Protein AF-A0A3D2RWD5-F1 (afdb_monomer)

pLDDT: mean 91.82, std 13.51, range [33.56, 98.69]

Sequence (309 aa):
MKDIPAAAPSADNLDALPLVDIDKFNTEVIGAYNAGLDDDLEADLDTARSIIPAGTGAYRDFSYIAPEIPFYDPANCVGCMECVIECPDTAILGKVVEKDTLEQELDSISDPIEKATFESRFAETQKYTSTYESKGEEGGLFGIFIDPTKCKGCAECVEACGDHQALSMIPKTETSLNQFHRTWNFYNQLPDSPKRFINERLLTDMMLEPKSLLYVGGAGSCMGCGEATALRMMVAATGFFHGAENMGMIASTGCNTVYTSTYPYNPYVIPWANSLFENGPTFAMGVRSRWNQKGWQDKKLWVVGGDGA

Foldseek 3Di:
DPDDDPDDPDCPCVVPDDQADQVCCLCPVLVCVVVVNNVVDDDDPRVVNLDAAFASLLSAFPLPQAFKDKDFQQVLDALQLQLCLQALFSQKAKAWAFPVLLVVLLVVDPDPVLSVLLVRQWHAHVQFCVVQVVVVHGGIIMGMAGRSRQDNPLCSSVVSCPPSNRIDMDGDDPVVNVSSVSNVVSVVVRDQHPCVSADLVDLSSLRSGVQLQFFNGSFPADRSDPVSSVVSSVSSNLSSVQNQAQEEEEEADARCCRRQSPPNHHGGNHHYDYDYNPCQPVVQVVVQVVCVVVVSNRRYYYGHHHPVD

Secondary structure (DSSP, 8-state):
-----SSPPPGGGGGGS-S--HHHIIIIIHHHHHHT-GGG----TTGGGT---TTGGGG---TTS-SEEEEE-GGG-----HHHHH-TTS-EEEEEEEHHHHHHHHHT---HHHHHHHHTTEE--IIIIIHHHTTTSPPEEEEEEE-TTT-----HHHHHHGGG--EEEEE--HHHHHHHHHHHHHHHHSPPPPGGG--TT-HHHHTTSGGG--B-S---PPTT-HHHHHHHHHHHHHHHHH-GGGEEEEE-SSHHHHHH-STT---BSS-EEE--STTHHHHHHHHHHHHHHTT-TTSEEEEE--TT-

Radius of gyration: 21.86 Å; Cα contacts (8 Å, |Δi|>4): 534; chains: 1; bounding box: 59×40×70 Å

Mean predicted aligned error: 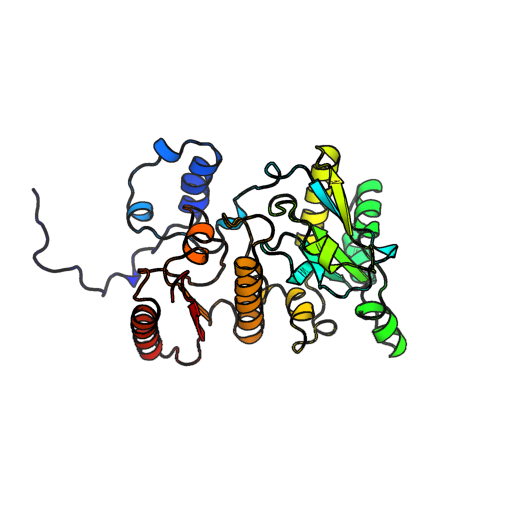5.57 Å

Solvent-accessible surface area (backbone atoms only — not comparable to full-atom values): 16871 Å² total; per-residue (Å²): 137,83,81,81,72,98,60,82,81,69,76,88,56,59,88,75,50,79,86,60,61,62,67,55,43,58,56,51,53,45,42,22,54,76,68,75,43,52,89,74,59,76,95,44,78,48,68,73,65,76,69,66,62,64,29,39,4,59,79,41,77,32,54,84,78,30,68,35,41,76,43,79,41,36,91,44,40,60,79,72,41,50,31,36,58,55,34,45,28,60,20,36,46,55,47,43,41,44,62,70,56,50,51,56,61,43,68,73,45,85,50,68,69,58,31,52,54,59,58,60,37,46,20,75,20,62,71,49,16,54,56,28,45,77,71,78,39,86,36,26,34,37,32,71,39,42,37,45,40,36,34,52,47,54,52,49,33,35,61,58,35,48,95,46,61,20,38,43,81,39,73,66,41,76,71,51,47,56,49,30,50,52,49,31,52,49,58,73,67,50,78,79,36,57,68,89,78,42,48,88,88,39,74,50,33,41,61,45,38,74,62,16,65,40,41,52,9,42,45,70,57,63,70,66,32,62,67,43,18,52,54,44,51,52,46,15,58,48,14,61,78,54,34,47,90,32,40,34,39,27,32,8,42,32,69,69,46,56,19,40,55,46,81,77,26,19,16,38,55,38,57,69,49,71,85,42,58,90,40,26,69,62,52,42,51,52,54,50,52,53,37,44,77,71,70,42,72,86,44,47,74,48,73,41,72,23,86,87,103

Structure (mmCIF, N/CA/C/O backbone):
data_AF-A0A3D2RWD5-F1
#
_entry.id   AF-A0A3D2RWD5-F1
#
loop_
_atom_site.group_PDB
_atom_site.id
_atom_site.type_symbol
_atom_site.label_atom_id
_atom_site.label_alt_id
_atom_site.label_comp_id
_atom_site.label_asym_id
_atom_site.label_entity_id
_atom_site.label_seq_id
_atom_site.pdbx_PDB_ins_code
_atom_site.Cartn_x
_atom_site.Cartn_y
_atom_site.Cartn_z
_atom_site.occupancy
_atom_site.B_iso_or_equiv
_atom_site.auth_seq_id
_atom_site.auth_comp_id
_atom_site.auth_asym_id
_atom_site.auth_atom_id
_atom_site.pdbx_PDB_model_num
ATOM 1 N N . MET A 1 1 ? 32.077 -15.923 -36.140 1.00 39.59 1 MET A N 1
ATOM 2 C CA . MET A 1 1 ? 30.648 -15.565 -36.223 1.00 39.59 1 MET A CA 1
ATOM 3 C C . MET A 1 1 ? 29.899 -16.798 -36.683 1.00 39.59 1 MET A C 1
ATOM 5 O O . MET A 1 1 ? 29.960 -17.114 -37.861 1.00 39.59 1 MET A O 1
ATOM 9 N N . LYS A 1 2 ? 29.335 -17.564 -35.747 1.00 33.94 2 LYS A N 1
ATOM 10 C CA . LYS A 1 2 ? 28.466 -18.697 -36.074 1.00 33.94 2 LYS A CA 1
ATOM 11 C C . LYS A 1 2 ? 27.046 -18.154 -36.244 1.00 33.94 2 LYS A C 1
ATOM 13 O O . LYS A 1 2 ? 26.562 -17.484 -35.341 1.00 33.94 2 LYS A O 1
ATOM 18 N N . ASP A 1 3 ? 26.500 -18.385 -37.433 1.00 42.78 3 ASP A N 1
ATOM 19 C CA . ASP A 1 3 ? 25.090 -18.420 -37.833 1.00 42.78 3 ASP A CA 1
ATOM 20 C C . ASP A 1 3 ? 24.129 -17.464 -37.113 1.00 42.78 3 ASP A C 1
ATOM 22 O O . ASP A 1 3 ? 23.471 -17.820 -36.139 1.00 42.78 3 ASP A O 1
ATOM 26 N N . ILE A 1 4 ? 23.991 -16.253 -37.663 1.00 38.09 4 ILE A N 1
ATOM 27 C CA . ILE A 1 4 ? 22.828 -15.401 -37.395 1.00 38.09 4 ILE A CA 1
ATOM 28 C C . ILE A 1 4 ? 21.644 -16.012 -38.167 1.00 38.09 4 ILE A C 1
ATOM 30 O O . ILE A 1 4 ? 21.735 -16.127 -39.393 1.00 38.09 4 ILE A O 1
ATOM 34 N N . PRO A 1 5 ? 20.549 -16.422 -37.502 1.00 37.66 5 PRO A N 1
ATOM 35 C CA . PRO A 1 5 ? 19.396 -17.008 -38.177 1.00 37.66 5 PRO A CA 1
ATOM 36 C C . PRO A 1 5 ? 18.792 -16.043 -39.204 1.00 37.66 5 PRO A C 1
ATOM 38 O O . PRO A 1 5 ? 18.590 -14.864 -38.922 1.00 37.66 5 PRO A O 1
ATOM 41 N N . ALA A 1 6 ? 18.468 -16.556 -40.393 1.00 38.84 6 ALA A N 1
ATOM 42 C CA . ALA A 1 6 ? 17.914 -15.778 -41.507 1.00 38.84 6 ALA A CA 1
ATOM 43 C C . ALA A 1 6 ? 16.450 -15.323 -41.301 1.00 38.84 6 ALA A C 1
ATOM 45 O O . ALA A 1 6 ? 15.895 -14.631 -42.153 1.00 38.84 6 ALA A O 1
ATOM 46 N N . ALA A 1 7 ? 15.818 -15.710 -40.191 1.00 39.00 7 ALA A N 1
ATOM 47 C CA . ALA A 1 7 ? 14.473 -15.304 -39.804 1.00 39.00 7 ALA A CA 1
ATOM 48 C C . ALA A 1 7 ? 14.388 -15.157 -38.278 1.00 39.00 7 ALA A C 1
ATOM 50 O O . ALA A 1 7 ? 15.078 -15.870 -37.545 1.00 39.00 7 ALA A O 1
ATOM 51 N N . ALA A 1 8 ? 13.530 -14.247 -37.806 1.00 33.56 8 ALA A N 1
ATOM 52 C CA . ALA A 1 8 ? 13.193 -14.157 -36.388 1.00 33.56 8 ALA A CA 1
ATOM 53 C C . ALA A 1 8 ? 12.633 -15.513 -35.899 1.00 33.56 8 ALA A C 1
ATOM 55 O O . ALA A 1 8 ? 11.900 -16.157 -36.659 1.00 33.56 8 ALA A O 1
ATOM 56 N N . PRO A 1 9 ? 12.954 -15.961 -34.668 1.00 40.16 9 PRO A N 1
ATOM 57 C CA . PRO A 1 9 ? 12.360 -17.165 -34.087 1.00 40.16 9 PRO A CA 1
ATOM 58 C C . PRO A 1 9 ? 10.833 -17.095 -34.184 1.00 40.16 9 PRO A C 1
ATOM 60 O O . PRO A 1 9 ? 10.249 -16.044 -33.909 1.00 40.16 9 PRO A O 1
ATOM 63 N N . SER A 1 10 ? 10.179 -18.186 -34.596 1.00 42.56 10 SER A N 1
ATOM 64 C CA . SER A 1 10 ? 8.718 -18.208 -34.618 1.00 42.56 10 SER A CA 1
ATOM 65 C C . SER A 1 10 ? 8.188 -18.107 -33.184 1.00 42.56 10 SER A C 1
ATOM 67 O O . SER A 1 10 ? 8.775 -18.646 -32.242 1.00 42.56 10 SER A O 1
ATOM 69 N N . ALA A 1 11 ? 7.076 -17.389 -33.011 1.00 45.41 11 ALA A N 1
ATOM 70 C CA . ALA A 1 11 ? 6.446 -17.158 -31.710 1.00 45.41 11 ALA A CA 1
ATOM 71 C C . ALA A 1 11 ? 5.901 -18.443 -31.052 1.00 45.41 11 ALA A C 1
ATOM 73 O O . ALA A 1 11 ? 5.453 -18.396 -29.909 1.00 45.41 11 ALA A O 1
ATOM 74 N N . ASP A 1 12 ? 5.968 -19.583 -31.745 1.00 43.69 12 ASP A N 1
ATOM 75 C CA . ASP A 1 12 ? 5.394 -20.866 -31.329 1.00 43.69 12 ASP A CA 1
ATOM 76 C C . ASP A 1 12 ? 6.106 -21.484 -30.109 1.00 43.69 12 ASP A C 1
ATOM 78 O O . ASP A 1 12 ? 5.563 -22.383 -29.478 1.00 43.69 12 ASP A O 1
ATOM 82 N N . ASN A 1 13 ? 7.295 -20.979 -29.748 1.00 38.81 13 ASN A N 1
ATOM 83 C CA . ASN A 1 13 ? 8.077 -21.406 -28.578 1.00 38.81 13 ASN A CA 1
ATOM 84 C C . ASN A 1 13 ? 8.209 -20.331 -27.480 1.00 38.81 13 ASN A C 1
ATOM 86 O O . ASN A 1 13 ? 8.938 -20.545 -26.511 1.00 38.81 13 ASN A O 1
ATOM 90 N N . LEU A 1 14 ? 7.528 -19.182 -27.590 1.00 44.19 14 LEU A N 1
ATOM 91 C CA . LEU A 1 14 ? 7.549 -18.166 -26.522 1.00 44.19 14 LEU A CA 1
ATOM 92 C C . LEU A 1 14 ? 6.828 -18.637 -25.251 1.00 44.19 14 LEU A C 1
ATOM 94 O O . LEU A 1 14 ? 7.190 -18.205 -24.164 1.00 44.19 14 LEU A O 1
ATOM 98 N N . ASP A 1 15 ? 5.876 -19.564 -25.377 1.00 45.78 15 ASP A N 1
ATOM 99 C CA . ASP A 1 15 ? 5.164 -20.158 -24.237 1.00 45.78 15 ASP A CA 1
ATOM 100 C C . ASP A 1 15 ? 6.038 -21.151 -23.431 1.00 45.78 15 ASP A C 1
ATOM 102 O O . ASP A 1 15 ? 5.634 -21.588 -22.356 1.00 45.78 15 ASP A O 1
ATOM 106 N N . ALA A 1 16 ? 7.229 -21.518 -23.931 1.00 48.38 16 ALA A N 1
ATOM 107 C CA . ALA A 1 16 ? 8.106 -22.531 -23.330 1.00 48.38 16 ALA A CA 1
ATOM 108 C C . ALA A 1 16 ? 9.308 -21.959 -22.555 1.00 48.38 16 ALA A C 1
ATOM 110 O O . ALA A 1 16 ? 9.997 -22.709 -21.863 1.00 48.38 16 ALA A O 1
ATOM 111 N N . LEU A 1 17 ? 9.584 -20.656 -22.664 1.00 50.75 17 LEU A N 1
ATOM 112 C CA . LEU A 1 17 ? 10.625 -20.005 -21.871 1.00 50.75 17 LEU A CA 1
ATOM 113 C C . LEU A 1 17 ? 9.964 -19.298 -20.684 1.00 50.75 17 LEU A C 1
ATOM 115 O O . LEU A 1 17 ? 9.084 -18.467 -20.920 1.00 50.75 17 LEU A O 1
ATOM 119 N N . PRO A 1 18 ? 10.379 -19.557 -19.428 1.00 63.38 18 PRO A N 1
ATOM 120 C CA . PRO A 1 18 ? 9.982 -18.681 -18.335 1.00 63.38 18 PRO A CA 1
ATOM 121 C C . PRO A 1 18 ? 10.377 -17.244 -18.713 1.00 63.38 18 PRO A C 1
ATOM 123 O O . PRO A 1 18 ? 11.491 -16.993 -19.184 1.00 63.38 18 PRO A O 1
ATOM 126 N N . LEU A 1 19 ? 9.416 -16.317 -18.627 1.00 74.75 19 LEU A N 1
ATOM 127 C CA . LEU A 1 19 ? 9.615 -14.910 -19.001 1.00 74.75 19 LEU A CA 1
ATOM 128 C C . LEU A 1 19 ? 10.695 -14.265 -18.122 1.00 74.75 19 LEU A C 1
ATOM 130 O O . LEU A 1 19 ? 11.544 -13.549 -18.652 1.00 74.75 19 LEU A O 1
ATOM 134 N N . VAL A 1 20 ? 10.665 -14.584 -16.825 1.00 82.50 20 VAL A N 1
ATOM 135 C CA . VAL A 1 20 ? 11.642 -14.235 -15.788 1.00 82.50 20 VAL A CA 1
ATOM 136 C C . VAL A 1 20 ? 11.606 -15.319 -14.700 1.00 82.50 20 VAL A C 1
ATOM 138 O O . VAL A 1 20 ? 10.522 -15.806 -14.365 1.00 82.50 20 VAL A O 1
ATOM 141 N N . ASP A 1 21 ? 12.760 -15.706 -14.158 1.00 86.31 21 ASP A N 1
ATOM 142 C CA . ASP A 1 21 ? 12.847 -16.504 -12.928 1.00 86.31 21 ASP A CA 1
ATOM 143 C C . ASP A 1 21 ? 12.709 -15.571 -11.712 1.00 86.31 21 ASP A C 1
ATOM 145 O O . ASP A 1 21 ? 13.614 -14.798 -11.398 1.00 86.31 21 ASP A O 1
ATOM 149 N N . ILE A 1 22 ? 11.537 -15.588 -11.066 1.00 86.75 22 ILE A N 1
ATOM 150 C CA . ILE A 1 22 ? 11.198 -14.659 -9.974 1.00 86.75 22 ILE A CA 1
ATOM 151 C C . ILE A 1 22 ? 12.063 -14.916 -8.734 1.00 86.75 22 ILE A C 1
ATOM 153 O O . ILE A 1 22 ? 12.507 -13.961 -8.096 1.00 86.75 22 ILE A O 1
ATOM 157 N N . ASP A 1 23 ? 12.322 -16.180 -8.399 1.00 87.88 23 ASP A N 1
ATOM 158 C CA . ASP A 1 23 ? 13.085 -16.537 -7.200 1.00 87.88 23 ASP A CA 1
ATOM 159 C C . ASP A 1 23 ? 14.547 -16.131 -7.364 1.00 87.88 23 ASP A C 1
ATOM 161 O O . ASP A 1 23 ? 15.133 -15.513 -6.469 1.00 87.88 23 ASP A O 1
ATOM 165 N N . LYS A 1 24 ? 15.118 -16.392 -8.542 1.00 88.56 24 LYS A N 1
ATOM 166 C CA . LYS A 1 24 ? 16.457 -15.923 -8.889 1.00 88.56 24 LYS A CA 1
ATOM 167 C C . LYS A 1 24 ? 16.532 -14.395 -8.909 1.00 88.56 24 LYS A C 1
ATOM 169 O O . LYS A 1 24 ? 17.440 -13.826 -8.313 1.00 88.56 24 LYS A O 1
ATOM 174 N N . PHE A 1 25 ? 15.564 -13.709 -9.523 1.00 90.00 25 PHE A N 1
ATOM 175 C CA . PHE A 1 25 ? 15.540 -12.241 -9.549 1.00 90.00 25 PHE A CA 1
ATOM 176 C C . PHE A 1 25 ? 15.509 -11.653 -8.130 1.00 90.00 25 PHE A C 1
ATOM 178 O O . PHE A 1 25 ? 16.264 -10.736 -7.809 1.00 90.00 25 PHE A O 1
ATOM 185 N N . ASN A 1 26 ? 14.670 -12.201 -7.251 1.00 90.50 26 ASN A N 1
ATOM 186 C CA . ASN A 1 26 ? 14.533 -11.702 -5.886 1.00 90.50 26 ASN A CA 1
ATOM 187 C C . ASN A 1 26 ? 15.749 -12.021 -5.005 1.00 90.50 26 ASN A C 1
ATOM 189 O O . ASN A 1 26 ? 16.087 -11.229 -4.128 1.00 90.50 26 ASN A O 1
ATOM 193 N N . THR A 1 27 ? 16.406 -13.165 -5.204 1.00 90.69 27 THR A N 1
ATOM 194 C CA . THR A 1 27 ? 17.549 -13.567 -4.368 1.00 90.69 27 THR A CA 1
ATOM 195 C C . THR A 1 27 ? 18.875 -13.001 -4.870 1.00 90.69 27 THR A C 1
ATOM 197 O O . THR A 1 27 ? 19.650 -12.488 -4.066 1.00 90.69 27 THR A O 1
ATOM 200 N N . GLU A 1 28 ? 19.129 -13.041 -6.178 1.00 91.31 28 GLU A N 1
ATOM 201 C CA . GLU A 1 28 ? 20.404 -12.633 -6.773 1.00 91.31 28 GLU A CA 1
ATOM 202 C C . GLU A 1 28 ? 20.390 -11.155 -7.169 1.00 91.31 28 GLU A C 1
ATOM 204 O O . GLU A 1 28 ? 21.200 -10.383 -6.662 1.00 91.31 28 GLU A O 1
ATOM 209 N N . VAL A 1 29 ? 19.440 -10.726 -8.012 1.00 92.19 29 VAL A N 1
ATOM 210 C CA . VAL A 1 29 ? 19.413 -9.345 -8.530 1.00 92.19 29 VAL A CA 1
ATOM 211 C C . VAL A 1 29 ? 19.075 -8.361 -7.414 1.00 92.19 29 VAL A C 1
ATOM 213 O O . VAL A 1 29 ? 19.871 -7.478 -7.104 1.00 92.19 29 VAL A O 1
ATOM 216 N N . ILE A 1 30 ? 17.919 -8.511 -6.763 1.00 92.94 30 ILE A N 1
ATOM 217 C CA . ILE A 1 30 ? 17.530 -7.614 -5.662 1.00 92.94 30 ILE A CA 1
ATOM 218 C C . ILE A 1 30 ? 18.532 -7.706 -4.506 1.00 92.94 30 ILE A C 1
ATOM 220 O O . ILE A 1 30 ? 18.889 -6.680 -3.926 1.00 92.94 30 ILE A O 1
ATOM 224 N N . GLY A 1 31 ? 19.009 -8.914 -4.187 1.00 93.69 31 GLY A N 1
ATOM 225 C CA . GLY A 1 31 ? 20.021 -9.129 -3.153 1.00 93.69 31 GLY A CA 1
ATOM 226 C C . GLY A 1 31 ? 21.300 -8.333 -3.414 1.00 93.69 31 GLY A C 1
ATOM 227 O O . GLY A 1 31 ? 21.760 -7.618 -2.523 1.00 93.69 31 GLY A O 1
ATOM 228 N N . ALA A 1 32 ? 21.830 -8.387 -4.639 1.00 94.12 32 ALA A N 1
ATOM 229 C CA . ALA A 1 32 ? 23.014 -7.631 -5.038 1.00 94.12 32 ALA A CA 1
ATOM 230 C C . ALA A 1 32 ? 22.787 -6.115 -4.963 1.00 94.12 32 ALA A C 1
ATOM 232 O O . ALA A 1 32 ? 23.596 -5.411 -4.361 1.00 94.12 32 ALA A O 1
ATOM 233 N N . TYR A 1 33 ? 21.656 -5.611 -5.471 1.00 93.75 33 TYR A N 1
ATOM 234 C CA . TYR A 1 33 ? 21.317 -4.183 -5.382 1.00 93.75 33 TYR A CA 1
ATOM 235 C C . TYR A 1 33 ? 21.195 -3.692 -3.935 1.00 93.75 33 TYR A C 1
ATOM 237 O O . TYR A 1 33 ? 21.677 -2.610 -3.604 1.00 93.75 33 TYR A O 1
ATOM 245 N N . ASN A 1 34 ? 20.578 -4.480 -3.053 1.00 92.81 34 ASN A N 1
ATOM 246 C CA . ASN A 1 34 ? 20.477 -4.145 -1.631 1.00 92.81 34 ASN A CA 1
ATOM 247 C C . ASN A 1 34 ? 21.836 -4.205 -0.910 1.00 92.81 34 ASN A C 1
ATOM 249 O O . ASN A 1 34 ? 22.040 -3.483 0.065 1.00 92.81 34 ASN A O 1
ATOM 253 N N . ALA A 1 35 ? 22.766 -5.040 -1.382 1.00 94.75 35 ALA A N 1
ATOM 254 C CA . ALA A 1 35 ? 24.116 -5.166 -0.835 1.00 94.75 35 ALA A CA 1
ATOM 255 C C . ALA A 1 35 ? 25.137 -4.184 -1.446 1.00 94.75 35 ALA A C 1
ATOM 257 O O . ALA A 1 35 ? 26.259 -4.102 -0.945 1.00 94.75 35 ALA A O 1
ATOM 258 N N . GLY A 1 36 ? 24.773 -3.450 -2.506 1.00 94.31 36 GLY A N 1
ATOM 259 C CA . GLY A 1 36 ? 25.701 -2.610 -3.273 1.00 94.31 36 GLY A CA 1
ATOM 260 C C . GLY A 1 36 ? 26.733 -3.418 -4.070 1.00 94.31 36 GLY A C 1
ATOM 261 O O . GLY A 1 36 ? 27.881 -2.995 -4.186 1.00 94.31 36 GLY A O 1
ATOM 262 N N . LEU A 1 37 ? 26.337 -4.603 -4.543 1.00 94.81 37 LEU A N 1
ATOM 263 C CA . LEU A 1 37 ? 27.143 -5.550 -5.324 1.00 94.81 37 LEU A CA 1
ATOM 264 C C . LEU A 1 37 ? 26.573 -5.739 -6.741 1.00 94.81 37 LEU A C 1
ATOM 266 O O . LEU A 1 37 ? 26.787 -6.768 -7.373 1.00 94.81 37 LEU A O 1
ATOM 270 N N . ASP A 1 38 ? 25.787 -4.785 -7.237 1.00 91.06 38 ASP A N 1
ATOM 271 C CA . ASP A 1 38 ? 25.140 -4.868 -8.548 1.00 91.06 38 ASP A CA 1
ATOM 272 C C . ASP A 1 38 ? 26.140 -4.895 -9.716 1.00 91.06 38 ASP A C 1
ATOM 274 O O . ASP A 1 38 ? 25.856 -5.521 -10.736 1.00 91.06 38 ASP A O 1
ATOM 278 N N . ASP A 1 39 ? 27.339 -4.329 -9.537 1.00 92.00 39 ASP A N 1
ATOM 279 C CA . ASP A 1 39 ? 28.453 -4.432 -10.494 1.00 92.00 39 ASP A CA 1
ATOM 280 C C . ASP A 1 39 ? 28.960 -5.879 -10.692 1.00 92.00 39 ASP A C 1
ATOM 282 O O . ASP A 1 39 ? 29.574 -6.177 -11.720 1.00 92.00 39 ASP A O 1
ATOM 286 N N . ASP A 1 40 ? 28.697 -6.782 -9.736 1.00 91.31 40 ASP A N 1
ATOM 287 C CA . ASP A 1 40 ? 29.112 -8.192 -9.791 1.00 91.31 40 ASP A CA 1
ATOM 288 C C . ASP A 1 40 ? 28.079 -9.092 -10.499 1.00 91.31 40 ASP A C 1
ATOM 290 O O . ASP A 1 40 ? 28.333 -10.283 -10.705 1.00 91.31 40 ASP A O 1
ATOM 294 N N . LEU A 1 41 ? 26.909 -8.556 -10.873 1.00 89.56 41 LEU A N 1
ATOM 295 C CA . LEU A 1 41 ? 25.865 -9.328 -11.547 1.00 89.56 41 LEU A CA 1
ATOM 296 C C . LEU A 1 41 ? 26.298 -9.734 -12.961 1.00 89.56 41 LEU A C 1
ATOM 298 O O . LEU A 1 41 ? 26.699 -8.911 -13.789 1.00 89.56 41 LEU A O 1
ATOM 302 N N . GLU A 1 42 ? 26.164 -11.024 -13.271 1.00 86.06 42 GLU A N 1
ATOM 303 C CA . GLU A 1 42 ? 26.441 -11.527 -14.611 1.00 86.06 42 GLU A CA 1
ATOM 304 C C . GLU A 1 42 ? 25.375 -11.061 -15.611 1.00 86.06 42 GLU A C 1
ATOM 306 O O . GLU A 1 42 ? 24.175 -11.038 -15.336 1.00 86.06 42 GLU A O 1
ATOM 311 N N . ALA A 1 43 ? 25.813 -10.746 -16.830 1.00 84.12 43 ALA A N 1
ATOM 312 C CA . ALA A 1 43 ? 24.894 -10.526 -17.935 1.00 84.12 43 ALA A CA 1
ATOM 313 C C . ALA A 1 43 ? 24.241 -11.859 -18.336 1.00 84.12 43 ALA A C 1
ATOM 315 O O . ALA A 1 43 ? 24.853 -12.681 -19.022 1.00 84.12 43 ALA A O 1
ATOM 316 N N . ASP A 1 44 ? 22.987 -12.056 -17.936 1.00 79.94 44 ASP A N 1
ATOM 317 C CA . ASP A 1 44 ? 22.206 -13.252 -18.239 1.00 79.94 44 ASP A CA 1
ATOM 318 C C . ASP A 1 44 ? 20.960 -12.960 -19.096 1.00 79.94 44 ASP A C 1
ATOM 320 O O . ASP A 1 44 ? 20.654 -11.821 -19.457 1.00 79.94 44 ASP A O 1
ATOM 324 N N . LEU A 1 45 ? 20.252 -14.025 -19.484 1.00 76.19 45 LEU A N 1
ATOM 325 C CA . LEU A 1 45 ? 19.064 -13.922 -20.336 1.00 76.19 45 LEU A CA 1
ATOM 326 C C . LEU A 1 45 ? 17.869 -13.264 -19.639 1.00 76.19 45 LEU A C 1
ATOM 328 O O . LEU A 1 45 ? 17.020 -12.703 -20.333 1.00 76.19 45 LEU A O 1
ATOM 332 N N . ASP A 1 46 ? 17.788 -13.343 -18.313 1.00 74.31 46 ASP A N 1
ATOM 333 C CA . ASP A 1 46 ? 16.676 -12.790 -17.540 1.00 74.31 46 ASP A CA 1
ATOM 334 C C . ASP A 1 46 ? 16.827 -11.265 -17.441 1.00 74.31 46 ASP A C 1
ATOM 336 O O . ASP A 1 46 ? 15.930 -10.509 -17.824 1.00 74.31 46 ASP A O 1
ATOM 340 N N . THR A 1 47 ? 18.023 -10.811 -17.067 1.00 73.44 47 THR A N 1
ATOM 341 C CA . THR A 1 47 ? 18.424 -9.403 -16.981 1.00 73.44 47 THR A CA 1
ATOM 342 C C . THR A 1 47 ? 18.415 -8.736 -18.360 1.00 73.44 47 THR A C 1
ATOM 344 O O . THR A 1 47 ? 17.955 -7.600 -18.504 1.00 73.44 47 THR A O 1
ATOM 347 N N . ALA A 1 48 ? 18.823 -9.453 -19.417 1.00 80.12 48 ALA A N 1
ATOM 348 C CA . ALA A 1 48 ? 18.827 -8.937 -20.791 1.00 80.12 48 ALA A CA 1
ATOM 349 C C . ALA A 1 48 ? 17.430 -8.608 -21.353 1.00 80.12 48 ALA A C 1
ATOM 351 O O . ALA A 1 48 ? 17.330 -7.895 -22.353 1.00 80.12 48 ALA A O 1
ATOM 352 N N . ARG A 1 49 ? 16.348 -9.118 -20.750 1.00 80.69 49 ARG A N 1
ATOM 353 C CA . ARG A 1 49 ? 14.967 -8.842 -21.187 1.00 80.69 49 ARG A CA 1
ATOM 354 C C . ARG A 1 49 ? 14.369 -7.581 -20.568 1.00 80.69 49 ARG A C 1
ATOM 356 O O . ARG A 1 49 ? 13.295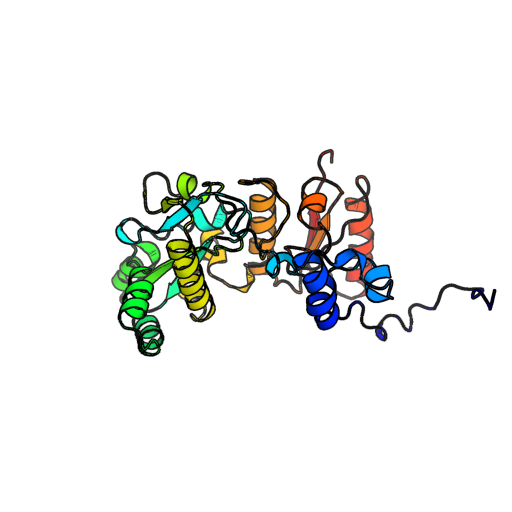 -7.171 -21.001 1.00 80.69 49 ARG A O 1
ATOM 363 N N . SER A 1 50 ? 15.034 -6.982 -19.576 1.00 81.31 50 SER A N 1
ATOM 364 C CA . SER A 1 50 ? 14.542 -5.803 -18.846 1.00 81.31 50 SER A CA 1
ATOM 365 C C . SER A 1 50 ? 13.137 -5.998 -18.249 1.00 81.31 50 SER A C 1
ATOM 367 O O . SER A 1 50 ? 12.330 -5.070 -18.214 1.00 81.31 50 SER A O 1
ATOM 369 N N . ILE A 1 51 ? 12.832 -7.216 -17.789 1.00 89.00 51 ILE A N 1
ATOM 370 C CA . ILE A 1 51 ? 11.577 -7.546 -17.105 1.00 89.00 51 ILE A CA 1
ATOM 371 C C . ILE A 1 51 ? 11.827 -7.487 -15.599 1.00 89.00 51 ILE A C 1
ATOM 373 O O . ILE A 1 51 ? 12.720 -8.156 -15.092 1.00 89.00 51 ILE A O 1
ATOM 377 N N . ILE A 1 52 ? 11.009 -6.713 -14.889 1.00 91.19 52 ILE A N 1
ATOM 378 C CA . ILE A 1 52 ? 10.994 -6.670 -13.426 1.00 91.19 52 ILE A CA 1
ATOM 379 C C . ILE A 1 52 ? 9.753 -7.445 -12.956 1.00 91.19 52 ILE A C 1
ATOM 381 O O . ILE A 1 52 ? 8.654 -7.140 -13.433 1.00 91.19 52 ILE A O 1
ATOM 385 N N . PRO A 1 53 ? 9.881 -8.441 -12.059 1.00 91.44 53 PRO A N 1
ATOM 386 C CA . PRO A 1 53 ? 8.731 -9.077 -11.429 1.00 91.44 53 PRO A CA 1
ATOM 387 C C . PRO A 1 53 ? 7.815 -8.058 -10.735 1.00 91.44 53 PRO A C 1
ATOM 389 O O . PRO A 1 53 ? 8.243 -6.998 -10.280 1.00 91.44 53 PRO A O 1
ATOM 392 N N . ALA A 1 54 ? 6.526 -8.372 -10.652 1.00 91.56 54 ALA A N 1
ATOM 393 C CA . ALA A 1 54 ? 5.563 -7.483 -10.015 1.00 91.56 54 ALA A CA 1
ATOM 394 C C . ALA A 1 54 ? 5.826 -7.395 -8.497 1.00 91.56 54 ALA A C 1
ATOM 396 O O . ALA A 1 54 ? 6.163 -8.394 -7.863 1.00 91.56 54 ALA A O 1
ATOM 397 N N . GLY A 1 55 ? 5.654 -6.212 -7.909 1.00 93.75 55 GLY A N 1
ATOM 398 C CA . GLY A 1 55 ? 5.736 -6.010 -6.460 1.00 93.75 55 GLY A CA 1
ATOM 399 C C . GLY A 1 55 ? 7.138 -6.114 -5.851 1.00 93.75 55 GLY A C 1
ATOM 400 O O . GLY A 1 55 ? 7.257 -6.216 -4.631 1.00 93.75 55 GLY A O 1
ATOM 401 N N . THR A 1 56 ? 8.216 -6.050 -6.639 1.00 95.69 56 THR A N 1
ATOM 402 C CA . THR A 1 56 ? 9.588 -6.095 -6.096 1.00 95.69 56 THR A CA 1
ATOM 403 C C . THR A 1 56 ? 9.928 -4.908 -5.191 1.00 95.69 56 THR A C 1
ATOM 405 O O . THR A 1 56 ? 10.857 -4.990 -4.390 1.00 95.69 56 THR A O 1
ATOM 408 N N . GLY A 1 57 ? 9.143 -3.826 -5.228 1.00 95.00 57 GLY A N 1
ATOM 409 C CA . GLY A 1 57 ? 9.223 -2.723 -4.265 1.00 95.00 57 GLY A CA 1
ATOM 410 C C . GLY A 1 57 ? 9.069 -3.168 -2.803 1.00 95.00 57 GLY A C 1
ATOM 411 O O . GLY A 1 57 ? 9.593 -2.506 -1.908 1.00 95.00 57 GLY A O 1
ATOM 412 N N . ALA A 1 58 ? 8.446 -4.323 -2.543 1.00 94.81 58 ALA A N 1
ATOM 413 C CA . ALA A 1 58 ? 8.348 -4.904 -1.204 1.00 94.81 58 ALA A CA 1
ATOM 414 C C . ALA A 1 58 ? 9.727 -5.154 -0.561 1.00 94.81 58 ALA A C 1
ATOM 416 O O . ALA A 1 58 ? 9.871 -4.985 0.650 1.00 94.81 58 ALA A O 1
ATOM 417 N N . TYR A 1 59 ? 10.750 -5.464 -1.367 1.00 94.69 59 TYR A N 1
ATOM 418 C CA . TYR A 1 59 ? 12.118 -5.744 -0.911 1.00 94.69 59 TYR A CA 1
ATOM 419 C C . TYR A 1 59 ? 12.976 -4.499 -0.677 1.00 94.69 59 TYR A C 1
ATOM 421 O O . TYR A 1 59 ? 14.131 -4.617 -0.267 1.00 94.69 59 TYR A O 1
ATOM 429 N N . ARG A 1 60 ? 12.443 -3.308 -0.959 1.00 93.88 60 ARG A N 1
ATOM 430 C CA . ARG A 1 60 ? 13.164 -2.055 -0.753 1.00 93.88 60 ARG A CA 1
ATOM 431 C C . ARG A 1 60 ? 12.869 -1.501 0.632 1.00 93.88 60 ARG A C 1
ATOM 433 O O . ARG A 1 60 ? 11.701 -1.328 0.987 1.00 93.88 60 ARG A O 1
ATOM 440 N N . ASP A 1 61 ? 13.920 -1.207 1.390 1.00 94.44 61 ASP A N 1
ATOM 441 C CA . ASP A 1 61 ? 13.810 -0.592 2.711 1.00 94.44 61 ASP A CA 1
ATOM 442 C C . ASP A 1 61 ? 14.058 0.922 2.640 1.00 94.44 61 ASP A C 1
ATOM 444 O O . ASP A 1 61 ? 15.040 1.385 2.065 1.00 94.44 61 ASP A O 1
ATOM 448 N N . PHE A 1 62 ? 13.150 1.697 3.225 1.00 95.31 62 PHE A N 1
ATOM 449 C CA . PHE A 1 62 ? 13.226 3.145 3.399 1.00 95.31 62 PHE A CA 1
ATOM 450 C C . PHE A 1 62 ? 13.186 3.566 4.873 1.00 95.31 62 PHE A C 1
ATOM 452 O O . PHE A 1 62 ? 13.046 4.751 5.184 1.00 95.31 62 PHE A O 1
ATOM 459 N N . SER A 1 63 ? 13.345 2.632 5.808 1.00 94.69 63 SER A N 1
ATOM 460 C CA . SER A 1 63 ? 13.348 2.909 7.246 1.00 94.69 63 SER A CA 1
ATOM 461 C C . SER A 1 63 ? 14.339 4.014 7.634 1.00 94.69 63 SER A C 1
ATOM 463 O O . SER A 1 63 ? 14.024 4.838 8.496 1.00 94.69 63 SER A O 1
ATOM 465 N N . TYR A 1 64 ? 15.461 4.117 6.919 1.00 93.12 64 TYR A N 1
ATOM 466 C CA . TYR A 1 64 ? 16.572 5.030 7.184 1.00 93.12 64 TYR A CA 1
ATOM 467 C C . TYR A 1 64 ? 16.484 6.415 6.515 1.00 93.12 64 TYR A C 1
ATOM 469 O O . TYR A 1 64 ? 17.311 7.273 6.819 1.00 93.12 64 TYR A O 1
ATOM 477 N N . ILE A 1 65 ? 15.540 6.667 5.595 1.00 93.31 65 ILE A N 1
ATOM 478 C CA . ILE A 1 65 ? 15.601 7.887 4.756 1.00 93.31 65 ILE A CA 1
ATOM 479 C C . ILE A 1 65 ? 15.005 9.140 5.408 1.00 93.31 65 ILE A C 1
ATOM 481 O O . ILE A 1 65 ? 15.295 10.251 4.974 1.00 93.31 65 ILE A O 1
ATOM 485 N N . ALA A 1 66 ? 14.162 8.972 6.425 1.00 94.00 66 ALA A N 1
ATOM 486 C CA . ALA A 1 66 ? 13.472 10.068 7.102 1.00 94.00 66 ALA A CA 1
ATOM 487 C C . ALA A 1 66 ? 13.693 9.976 8.612 1.00 94.00 66 ALA A C 1
ATOM 489 O O . ALA A 1 66 ? 13.710 8.861 9.126 1.00 94.00 66 ALA A O 1
ATOM 490 N N . PRO A 1 67 ? 13.828 11.100 9.333 1.00 96.31 67 PRO A N 1
ATOM 491 C CA . PRO A 1 67 ? 14.103 11.088 10.768 1.00 96.31 67 PRO A CA 1
ATOM 492 C C . PRO A 1 67 ? 12.872 10.785 11.630 1.00 96.31 67 PRO A C 1
ATOM 494 O O . PRO A 1 67 ? 13.034 10.484 12.808 1.00 96.31 67 PRO A O 1
ATOM 497 N N . GLU A 1 68 ? 11.658 10.866 11.080 1.00 98.12 68 GLU A N 1
ATOM 498 C CA . GLU A 1 68 ? 10.405 10.735 11.829 1.00 98.12 68 GLU A CA 1
ATOM 499 C C . GLU A 1 68 ? 9.435 9.740 11.171 1.00 98.12 68 GLU A C 1
ATOM 501 O O . GLU A 1 68 ? 9.533 9.429 9.980 1.00 98.12 68 GLU A O 1
ATOM 506 N N . ILE A 1 69 ? 8.500 9.217 11.964 1.00 98.38 69 ILE A N 1
ATOM 507 C CA . ILE A 1 69 ? 7.481 8.230 11.580 1.00 98.38 69 ILE A CA 1
ATOM 508 C C . ILE A 1 69 ? 6.165 8.533 12.324 1.00 98.38 69 ILE A C 1
ATOM 510 O O . ILE A 1 69 ? 6.225 8.986 13.470 1.00 98.38 69 ILE A O 1
ATOM 514 N N . PRO A 1 70 ? 4.978 8.324 11.720 1.00 98.25 70 PRO A N 1
ATOM 515 C CA . PRO A 1 70 ? 3.713 8.548 12.408 1.00 98.25 70 PRO A CA 1
ATOM 516 C C . PRO A 1 70 ? 3.500 7.539 13.544 1.00 98.25 70 PRO A C 1
ATOM 518 O O . PRO A 1 70 ? 3.476 6.325 13.341 1.00 98.25 70 PRO A O 1
ATOM 521 N N . PHE A 1 71 ? 3.308 8.062 14.747 1.00 97.88 71 PHE A N 1
ATOM 522 C CA . PHE A 1 71 ? 2.774 7.363 15.903 1.00 97.88 71 PHE A CA 1
ATOM 523 C C . PHE A 1 71 ? 1.248 7.361 15.864 1.00 97.88 71 PHE A C 1
ATOM 525 O O . PHE A 1 71 ? 0.637 8.363 15.505 1.00 97.88 71 PHE A O 1
ATOM 532 N N . TYR A 1 72 ? 0.649 6.246 16.282 1.00 98.44 72 TYR A N 1
ATOM 533 C CA . TYR A 1 72 ? -0.795 6.055 16.351 1.00 98.44 72 TYR A CA 1
ATOM 534 C C . TYR A 1 72 ? -1.302 6.043 17.796 1.00 98.44 72 TYR A C 1
ATOM 536 O O . TYR A 1 72 ? -0.856 5.219 18.603 1.00 98.44 72 TYR A O 1
ATOM 544 N N . ASP A 1 73 ? -2.256 6.929 18.085 1.00 98.00 73 ASP A N 1
ATOM 545 C CA . ASP A 1 73 ? -3.047 6.980 19.313 1.00 98.00 73 ASP A CA 1
ATOM 546 C C . ASP A 1 73 ? -4.486 6.491 19.036 1.00 98.00 73 ASP A C 1
ATOM 548 O O . ASP A 1 73 ? -5.312 7.238 18.494 1.00 98.00 73 ASP A O 1
ATOM 552 N N . PRO A 1 74 ? -4.813 5.235 19.393 1.00 98.00 74 PRO A N 1
ATOM 553 C CA . PRO A 1 74 ? -6.143 4.685 19.168 1.00 98.00 74 PRO A CA 1
ATOM 554 C C . PRO A 1 74 ? -7.251 5.420 19.923 1.00 98.00 74 PRO A C 1
ATOM 556 O O . PRO A 1 74 ? -8.388 5.400 19.455 1.00 98.00 74 PRO A O 1
ATOM 559 N N . ALA A 1 75 ? -6.950 6.102 21.035 1.00 97.06 75 ALA A N 1
ATOM 560 C CA . ALA A 1 75 ? -7.967 6.765 21.852 1.00 97.06 75 ALA A CA 1
ATOM 561 C C . ALA A 1 75 ? -8.719 7.871 21.093 1.00 97.06 75 ALA A C 1
ATOM 563 O O . ALA A 1 75 ? -9.890 8.120 21.375 1.00 97.06 75 ALA A O 1
ATOM 564 N N . ASN A 1 76 ? -8.071 8.495 20.103 1.00 97.62 76 ASN A N 1
ATOM 565 C CA . ASN A 1 76 ? -8.677 9.558 19.301 1.00 97.62 76 ASN A CA 1
ATOM 566 C C . ASN A 1 76 ? -9.128 9.076 17.910 1.00 97.62 76 ASN A C 1
ATOM 568 O O . ASN A 1 76 ? -9.637 9.851 17.097 1.00 97.62 76 ASN A O 1
ATOM 572 N N . CYS A 1 77 ? -8.925 7.796 17.591 1.00 98.12 77 CYS A N 1
ATOM 573 C CA . CYS A 1 77 ? -9.184 7.271 16.261 1.00 98.12 77 CYS A CA 1
ATOM 574 C C . CYS A 1 77 ? -10.675 7.023 16.021 1.00 98.12 77 CYS A C 1
ATOM 576 O O . CYS A 1 77 ? -11.326 6.289 16.757 1.00 98.12 77 CYS A O 1
ATOM 578 N N . VAL A 1 78 ? -11.206 7.556 14.919 1.00 97.44 78 VAL A N 1
ATOM 579 C CA . VAL A 1 78 ? -12.620 7.370 14.541 1.00 97.44 78 VAL A CA 1
ATOM 580 C C . VAL A 1 78 ? -12.846 6.300 13.465 1.00 97.44 78 VAL A C 1
ATOM 582 O O . VAL A 1 78 ? -13.987 6.043 13.083 1.00 97.44 78 VAL A O 1
ATOM 585 N N . GLY A 1 79 ? -11.779 5.682 12.945 1.00 97.31 79 GLY A N 1
ATOM 586 C CA . GLY A 1 79 ? -11.875 4.658 11.897 1.00 97.31 79 GLY A CA 1
ATOM 587 C C . GLY A 1 79 ? -12.215 5.183 10.493 1.00 97.31 79 GLY A C 1
ATOM 588 O O . GLY A 1 79 ? -12.814 4.456 9.697 1.00 97.31 79 GLY A O 1
ATOM 589 N N . CYS A 1 80 ? -11.859 6.435 10.168 1.00 97.25 80 CYS A N 1
ATOM 590 C CA . CYS A 1 80 ? -12.183 7.059 8.874 1.00 97.25 80 CYS A CA 1
ATOM 591 C C . CYS A 1 80 ? -11.376 6.507 7.686 1.00 97.25 80 CYS A C 1
ATOM 593 O O . CYS A 1 80 ? -11.875 6.548 6.564 1.00 97.25 80 CYS A O 1
ATOM 595 N N . MET A 1 81 ? -10.178 5.953 7.934 1.00 97.88 81 MET A N 1
ATOM 596 C CA . MET A 1 81 ? -9.226 5.452 6.922 1.00 97.88 81 MET A CA 1
ATOM 597 C C . MET A 1 81 ? -8.649 6.527 5.976 1.00 97.88 81 MET A C 1
ATOM 599 O O . MET A 1 81 ? -8.008 6.183 4.985 1.00 97.88 81 MET A O 1
ATOM 603 N N . GLU A 1 82 ? -8.807 7.817 6.280 1.00 98.00 82 GLU A N 1
ATOM 604 C CA . GLU A 1 82 ? -8.253 8.910 5.458 1.00 98.00 82 GLU A CA 1
ATOM 605 C C . GLU A 1 82 ? -6.722 8.866 5.415 1.00 98.00 82 GLU A C 1
ATOM 607 O O . GLU A 1 82 ? -6.116 8.870 4.346 1.00 98.00 82 GLU A O 1
ATOM 612 N N . CYS A 1 83 ? -6.094 8.657 6.573 1.00 98.50 83 CYS A N 1
ATOM 613 C CA . CYS A 1 83 ? -4.652 8.450 6.683 1.00 98.50 83 CYS A CA 1
ATOM 614 C C . CYS A 1 83 ? -4.134 7.282 5.825 1.00 98.50 83 CYS A C 1
ATOM 616 O O . CYS A 1 83 ? -3.002 7.330 5.341 1.00 98.50 83 CYS A O 1
ATOM 618 N N . VAL A 1 84 ? -4.963 6.249 5.621 1.00 98.44 84 VAL A N 1
ATOM 619 C CA . VAL A 1 84 ? -4.629 5.105 4.773 1.00 98.44 84 VAL A CA 1
ATOM 620 C C . VAL A 1 84 ? -4.667 5.509 3.315 1.00 98.44 84 VAL A C 1
ATOM 622 O O . VAL A 1 84 ? -3.707 5.193 2.625 1.00 98.44 84 VAL A O 1
ATOM 625 N N . ILE A 1 85 ? -5.719 6.183 2.832 1.00 97.50 85 ILE A N 1
ATOM 626 C CA . ILE A 1 85 ? -5.845 6.521 1.404 1.00 97.50 85 ILE A CA 1
ATOM 627 C C . ILE A 1 85 ? -4.833 7.577 0.956 1.00 97.50 85 ILE A C 1
ATOM 629 O O . ILE A 1 85 ? -4.304 7.431 -0.143 1.00 97.50 85 ILE A O 1
ATOM 633 N N . GLU A 1 86 ? -4.490 8.538 1.819 1.00 98.12 86 GLU A N 1
ATOM 634 C 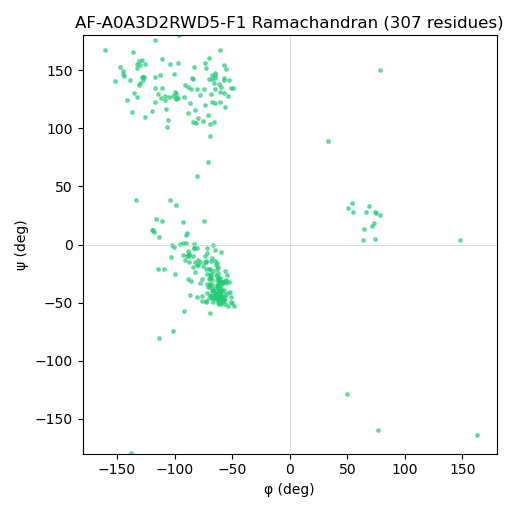CA . GLU A 1 86 ? -3.549 9.623 1.500 1.00 98.12 86 GLU A CA 1
ATOM 635 C C . GLU A 1 86 ? -2.090 9.164 1.431 1.00 98.12 86 GLU A C 1
ATOM 637 O O . GLU A 1 86 ? -1.256 9.800 0.787 1.00 98.12 86 GLU A O 1
ATOM 642 N N . CYS A 1 87 ? -1.754 8.031 2.053 1.00 98.50 87 CYS A N 1
ATOM 643 C CA . CYS A 1 87 ? -0.390 7.525 2.022 1.00 98.50 87 CYS A CA 1
ATOM 644 C C . CYS A 1 87 ? 0.040 7.134 0.593 1.00 98.50 87 CYS A C 1
ATOM 646 O O . CYS A 1 87 ? -0.555 6.222 0.012 1.00 98.50 87 CYS A O 1
ATOM 648 N N . PRO A 1 88 ? 1.123 7.719 0.046 1.00 97.94 88 PRO A N 1
ATOM 649 C CA . PRO A 1 88 ? 1.581 7.418 -1.314 1.00 97.94 88 PRO A CA 1
ATOM 650 C C . PRO A 1 88 ? 2.286 6.059 -1.452 1.00 97.94 88 PRO A C 1
ATOM 652 O O . PRO A 1 88 ? 2.434 5.547 -2.559 1.00 97.94 88 PRO A O 1
ATOM 655 N N . ASP A 1 89 ? 2.743 5.468 -0.344 1.00 97.12 89 ASP A N 1
ATOM 656 C CA . ASP A 1 89 ? 3.664 4.323 -0.340 1.00 97.12 89 ASP A CA 1
ATOM 657 C C . ASP A 1 89 ? 3.078 3.054 0.309 1.00 97.12 89 ASP A C 1
ATOM 659 O O . ASP A 1 89 ? 3.819 2.113 0.568 1.00 97.12 89 ASP A O 1
ATOM 663 N N . THR A 1 90 ? 1.771 3.007 0.603 1.00 97.12 90 THR A N 1
ATOM 664 C CA . THR A 1 90 ? 1.144 1.880 1.346 1.00 97.12 90 THR A CA 1
ATOM 665 C C . THR A 1 90 ? 1.818 1.614 2.702 1.00 97.12 90 THR A C 1
ATOM 667 O O . THR A 1 90 ? 1.798 0.514 3.236 1.00 97.12 90 THR A O 1
ATOM 670 N N . ALA A 1 91 ? 2.409 2.645 3.301 1.00 98.25 91 ALA A N 1
ATOM 671 C CA . ALA A 1 91 ? 3.158 2.522 4.546 1.00 98.25 91 ALA A CA 1
ATOM 672 C C . ALA A 1 91 ? 2.282 2.554 5.806 1.00 98.25 91 ALA A C 1
ATOM 674 O O . ALA A 1 91 ? 2.803 2.457 6.911 1.00 98.25 91 ALA A O 1
ATOM 675 N N . ILE A 1 92 ? 0.974 2.752 5.663 1.00 98.62 92 ILE A N 1
ATOM 676 C CA . ILE A 1 92 ? 0.007 2.797 6.759 1.00 98.62 92 ILE A CA 1
ATOM 677 C C . ILE A 1 92 ? -1.274 2.109 6.299 1.00 98.62 92 ILE A C 1
ATOM 679 O O . ILE A 1 92 ? -1.832 2.460 5.258 1.00 98.62 92 ILE A O 1
ATOM 683 N N . LEU A 1 93 ? -1.714 1.104 7.052 1.00 98.56 93 LEU A N 1
ATOM 684 C CA . LEU A 1 93 ? -2.872 0.273 6.735 1.00 98.56 93 LEU A CA 1
ATOM 685 C C . LEU A 1 93 ? -3.780 0.117 7.951 1.00 98.56 93 LEU A C 1
ATOM 687 O O . LEU A 1 93 ? -3.334 0.172 9.096 1.00 98.56 93 LEU A O 1
ATOM 691 N N . GLY A 1 94 ? -5.067 -0.080 7.677 1.00 98.19 94 GLY A N 1
ATOM 692 C CA . GLY A 1 94 ? -6.072 -0.371 8.690 1.00 98.19 94 GLY A CA 1
ATOM 693 C C . GLY A 1 94 ? -6.478 -1.840 8.690 1.00 98.19 94 GLY A C 1
ATOM 694 O O . GLY A 1 94 ? -6.380 -2.521 7.667 1.00 98.19 94 GLY A O 1
ATOM 695 N N . LYS A 1 95 ? -6.971 -2.317 9.831 1.00 98.12 95 LYS A N 1
ATOM 696 C CA . LYS A 1 95 ? -7.613 -3.630 9.975 1.00 98.12 95 LYS A CA 1
ATOM 697 C C . LYS A 1 95 ? -8.843 -3.494 10.869 1.00 98.12 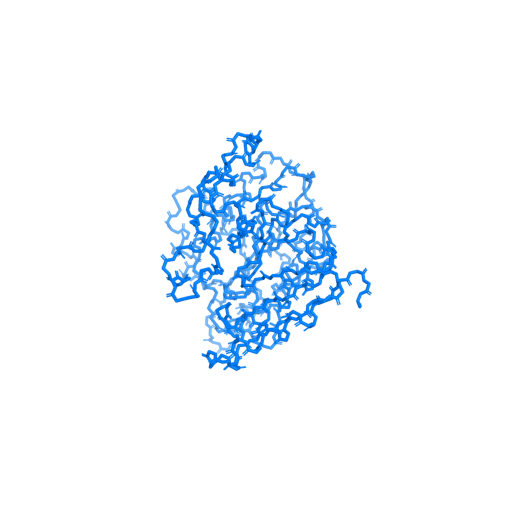95 LYS A C 1
ATOM 699 O O . LYS A 1 95 ? -8.798 -2.759 11.856 1.00 98.12 95 LYS A O 1
ATOM 704 N N . VAL A 1 96 ? -9.918 -4.206 10.535 1.00 98.56 96 VAL A N 1
ATOM 705 C CA . VAL A 1 96 ? -11.058 -4.416 11.437 1.00 98.56 96 VAL A CA 1
ATOM 706 C C . VAL A 1 96 ? -11.084 -5.884 11.835 1.00 98.56 96 VAL A C 1
ATOM 708 O O . VAL A 1 96 ? -11.106 -6.746 10.962 1.00 98.56 96 VAL A O 1
ATOM 711 N N . VAL A 1 97 ? -11.102 -6.169 13.131 1.00 98.12 97 VAL A N 1
ATOM 712 C CA . VAL A 1 97 ? -11.144 -7.532 13.678 1.00 98.12 97 VAL A CA 1
ATOM 713 C C . VAL A 1 97 ? -12.306 -7.668 14.652 1.00 98.12 97 VAL A C 1
ATOM 715 O O . VAL A 1 97 ? -12.645 -6.723 15.359 1.00 98.12 97 VAL A O 1
ATOM 718 N N . GLU A 1 98 ? -12.947 -8.829 14.680 1.00 97.31 98 GLU A N 1
ATOM 719 C CA . GLU A 1 98 ? -13.963 -9.146 15.691 1.00 97.31 98 GLU A CA 1
ATOM 720 C C . GLU A 1 98 ? -13.297 -9.400 17.052 1.00 97.31 98 GLU A C 1
ATOM 722 O O . GLU A 1 98 ? -12.130 -9.801 17.104 1.00 97.31 98 GLU A O 1
ATOM 727 N N . LYS A 1 99 ? -14.017 -9.133 18.151 1.00 95.62 99 LYS A N 1
ATOM 728 C CA . LYS A 1 99 ? -13.454 -9.149 19.516 1.00 95.62 99 LYS A CA 1
ATOM 729 C C . LYS A 1 99 ? -12.887 -10.531 19.860 1.00 95.62 99 LYS A C 1
ATOM 731 O O . LYS A 1 99 ? -11.706 -10.636 20.179 1.00 95.62 99 LYS A O 1
ATOM 736 N N . ASP A 1 100 ? -13.680 -11.580 19.654 1.00 95.25 100 ASP A N 1
ATOM 737 C CA . ASP A 1 100 ? -13.280 -12.969 19.921 1.00 95.25 100 ASP A CA 1
ATOM 738 C C . ASP A 1 100 ? -12.088 -13.410 19.057 1.00 95.25 100 ASP A C 1
ATOM 740 O O . ASP A 1 100 ? -11.228 -14.171 19.500 1.00 95.25 100 ASP A O 1
ATOM 744 N N . THR A 1 101 ? -12.020 -12.923 17.813 1.00 96.62 101 THR A N 1
ATOM 745 C CA . THR A 1 101 ? -10.900 -13.220 16.911 1.00 96.62 101 THR A CA 1
ATOM 746 C C . THR A 1 101 ? -9.620 -12.564 17.420 1.00 96.62 101 THR A C 1
ATOM 748 O O . THR A 1 101 ? -8.583 -13.217 17.486 1.00 96.62 101 THR A O 1
ATOM 751 N N . LEU A 1 102 ? -9.680 -11.292 17.826 1.00 97.00 102 LEU A N 1
ATOM 752 C CA . LEU A 1 102 ? -8.515 -10.607 18.380 1.00 97.00 102 LEU A CA 1
ATOM 753 C C . LEU A 1 102 ? -8.029 -11.272 19.672 1.00 97.00 102 LEU A C 1
ATOM 755 O O . LEU A 1 102 ? -6.825 -11.442 19.839 1.00 97.00 102 LEU A O 1
ATOM 759 N N . GLU A 1 103 ? -8.939 -11.674 20.561 1.00 96.38 103 GLU A N 1
ATOM 760 C CA . GLU A 1 103 ? -8.582 -12.398 21.786 1.00 96.38 103 GLU A CA 1
ATOM 761 C C . GLU A 1 103 ? -7.815 -13.693 21.476 1.00 96.38 103 GLU A C 1
ATOM 763 O O . GLU A 1 103 ? -6.760 -13.932 22.065 1.00 96.38 103 GLU A O 1
ATOM 768 N N . GLN A 1 104 ? -8.273 -14.481 20.496 1.00 96.38 104 GLN A N 1
ATOM 769 C CA . GLN A 1 104 ? -7.592 -15.708 20.063 1.00 96.38 104 GLN A CA 1
ATOM 770 C C . GLN A 1 104 ? -6.186 -15.442 19.508 1.00 96.38 104 GLN A C 1
ATOM 772 O O . GLN A 1 104 ? -5.236 -16.135 19.878 1.00 96.38 104 GLN A O 1
ATOM 777 N N . GLU A 1 105 ? -6.035 -14.428 18.652 1.00 96.50 105 GLU A N 1
ATOM 778 C CA . GLU A 1 105 ? -4.728 -14.051 18.102 1.00 96.50 105 GLU A CA 1
ATOM 779 C C . GLU A 1 105 ? -3.778 -13.574 19.211 1.00 96.50 105 GLU A C 1
ATOM 781 O O . GLU A 1 105 ? -2.616 -13.978 19.262 1.00 96.50 105 GLU A O 1
ATOM 786 N N . LEU A 1 106 ? -4.274 -12.776 20.162 1.00 96.88 106 LEU A N 1
ATOM 787 C CA . LEU A 1 106 ? -3.496 -12.285 21.300 1.00 96.88 106 LEU A CA 1
ATOM 788 C C . LEU A 1 106 ? -3.137 -13.389 22.310 1.00 96.88 106 LEU A C 1
ATOM 790 O O . LEU A 1 106 ? -2.114 -13.290 22.986 1.00 96.88 106 LEU A O 1
ATOM 794 N N . ASP A 1 107 ? -3.942 -14.443 22.436 1.00 96.06 107 ASP A N 1
ATOM 795 C CA . ASP A 1 107 ? -3.644 -15.607 23.281 1.00 96.06 107 ASP A CA 1
ATOM 796 C C . ASP A 1 107 ? -2.489 -16.462 22.748 1.00 96.06 107 ASP A C 1
ATOM 798 O O . ASP A 1 107 ? -1.831 -17.160 23.523 1.00 96.06 107 ASP A O 1
ATOM 802 N N . SER A 1 108 ? -2.183 -16.362 21.451 1.00 93.81 108 SER A N 1
ATOM 803 C CA . SER A 1 108 ? -0.998 -16.994 20.863 1.00 93.81 108 SER A CA 1
ATOM 804 C C . SER A 1 108 ? 0.317 -16.287 21.234 1.00 93.81 108 SER A C 1
ATOM 806 O O . SER A 1 108 ? 1.398 -16.867 21.091 1.00 93.81 108 SER A O 1
ATOM 808 N N . ILE A 1 109 ? 0.242 -15.055 21.755 1.00 96.25 109 ILE A N 1
ATOM 809 C CA . ILE A 1 109 ? 1.401 -14.229 22.103 1.00 96.25 109 ILE A CA 1
ATOM 810 C C . ILE A 1 109 ? 1.846 -14.519 23.538 1.00 96.25 109 ILE A C 1
ATOM 812 O O . ILE A 1 109 ? 1.163 -14.201 24.511 1.00 96.25 109 ILE A O 1
ATOM 816 N N . SER A 1 110 ? 3.035 -15.110 23.680 1.00 95.81 110 SER A N 1
ATOM 817 C CA . SER A 1 110 ? 3.562 -15.528 24.983 1.00 95.81 110 SER A CA 1
ATOM 818 C C . SER A 1 110 ? 4.104 -14.386 25.843 1.00 95.81 110 SER A C 1
ATOM 820 O O . SER A 1 110 ? 4.110 -14.508 27.067 1.00 95.81 110 SER A O 1
ATOM 822 N N . ASP A 1 111 ? 4.614 -13.312 25.231 1.00 96.81 111 ASP A N 1
ATOM 823 C CA . ASP A 1 111 ? 5.151 -12.158 25.959 1.00 96.81 111 ASP A CA 1
ATOM 824 C C . ASP A 1 111 ? 4.000 -11.217 26.371 1.00 96.81 111 ASP A C 1
ATOM 826 O O . ASP A 1 111 ? 3.357 -10.623 25.501 1.00 96.81 111 ASP A O 1
ATOM 830 N N . PRO A 1 112 ? 3.740 -11.021 27.680 1.00 96.25 112 PRO A N 1
ATOM 831 C CA . PRO A 1 112 ? 2.666 -10.147 28.146 1.00 96.25 112 PRO A CA 1
ATOM 832 C C . PRO A 1 112 ? 2.822 -8.682 27.719 1.00 96.25 112 PRO A C 1
ATOM 834 O O . PRO A 1 112 ? 1.821 -7.991 27.535 1.00 96.25 112 PRO A O 1
ATOM 837 N N . ILE A 1 113 ? 4.057 -8.188 27.575 1.00 95.50 113 ILE A N 1
ATOM 838 C CA . ILE A 1 113 ? 4.321 -6.803 27.160 1.00 95.50 113 ILE A CA 1
ATOM 839 C C . ILE A 1 113 ? 3.977 -6.639 25.682 1.00 95.50 113 ILE A C 1
ATOM 841 O O . ILE A 1 113 ? 3.374 -5.640 25.287 1.00 95.50 113 ILE A O 1
ATOM 845 N N . GLU A 1 114 ? 4.343 -7.621 24.862 1.00 96.00 114 GLU A N 1
ATOM 846 C CA . GLU A 1 114 ? 4.015 -7.634 23.440 1.00 96.00 114 GLU A CA 1
ATOM 847 C C . GLU A 1 114 ? 2.506 -7.773 23.220 1.00 96.00 114 GLU A C 1
ATOM 849 O O . GLU A 1 114 ? 1.929 -6.966 22.492 1.00 96.00 114 GLU A O 1
ATOM 854 N N . LYS A 1 115 ? 1.851 -8.691 23.944 1.00 97.50 115 LYS A N 1
ATOM 855 C CA . LYS A 1 115 ? 0.389 -8.847 23.941 1.00 97.50 115 LYS A CA 1
ATOM 856 C C . LYS A 1 115 ? -0.317 -7.526 24.252 1.00 97.50 115 LYS A C 1
ATOM 858 O O . LYS A 1 115 ? -1.129 -7.068 23.453 1.00 97.50 115 LYS A O 1
ATOM 863 N N . ALA A 1 116 ? 0.054 -6.866 25.352 1.00 97.00 116 ALA A N 1
ATOM 864 C CA . ALA A 1 116 ? -0.511 -5.567 25.722 1.00 97.00 116 ALA A CA 1
ATOM 865 C C . ALA A 1 116 ? -0.209 -4.477 24.676 1.00 97.00 116 ALA A C 1
ATOM 867 O O . ALA A 1 116 ? -1.038 -3.607 24.413 1.00 97.00 116 ALA A O 1
ATOM 868 N N . THR A 1 117 ? 0.969 -4.525 24.046 1.00 96.38 117 THR A N 1
ATOM 869 C CA . THR A 1 117 ? 1.330 -3.594 22.970 1.00 96.38 117 THR A CA 1
ATOM 870 C C . THR A 1 117 ? 0.410 -3.771 21.765 1.00 96.38 117 THR A C 1
ATOM 872 O O . THR A 1 117 ? -0.094 -2.771 21.258 1.00 96.38 117 THR A O 1
ATOM 875 N N . PHE A 1 118 ? 0.167 -5.004 21.319 1.00 97.94 118 PHE A N 1
ATOM 876 C CA . PHE A 1 118 ? -0.698 -5.300 20.174 1.00 97.94 118 PHE A CA 1
ATOM 877 C C . PHE A 1 118 ? -2.164 -4.995 20.464 1.00 97.94 118 PHE A C 1
ATOM 879 O O . PHE A 1 118 ? -2.808 -4.331 19.656 1.00 97.94 118 PHE A O 1
ATOM 886 N N . GLU A 1 119 ? -2.661 -5.376 21.640 1.00 97.69 119 GLU A N 1
ATOM 887 C CA . GLU A 1 119 ? -4.008 -5.033 22.103 1.00 97.69 119 GLU A CA 1
ATOM 888 C C . GLU A 1 119 ? -4.223 -3.511 22.104 1.00 97.69 119 GLU A C 1
ATOM 890 O O . GLU A 1 119 ? -5.213 -3.013 21.572 1.00 97.69 119 GLU A O 1
ATOM 895 N N . SER A 1 120 ? -3.228 -2.743 22.570 1.00 97.00 120 SER A N 1
ATOM 896 C CA . SER A 1 120 ? -3.277 -1.274 22.584 1.00 97.00 120 SER A CA 1
ATOM 897 C C . SER A 1 120 ? -3.280 -0.615 21.201 1.00 97.00 120 SER A C 1
ATOM 899 O O . SER A 1 120 ? -3.216 0.611 21.124 1.00 97.00 120 SER A O 1
ATOM 901 N N . ARG A 1 121 ? -3.234 -1.373 20.098 1.00 97.56 121 ARG A N 1
ATOM 902 C CA . ARG A 1 121 ? -3.351 -0.842 18.728 1.00 97.56 121 ARG A CA 1
ATOM 903 C C . ARG A 1 121 ? -4.785 -0.856 18.212 1.00 97.56 121 ARG A C 1
ATOM 905 O O . ARG A 1 121 ? -4.995 -0.450 17.076 1.00 97.56 121 ARG A O 1
ATOM 912 N N . PHE A 1 122 ? -5.751 -1.294 19.010 1.00 98.44 122 PHE A N 1
ATOM 913 C CA . PHE A 1 122 ? -7.147 -1.346 18.602 1.00 98.44 122 PHE A CA 1
ATOM 914 C C . PHE A 1 122 ? -8.005 -0.350 19.377 1.00 98.44 122 PHE A C 1
ATOM 916 O O . PHE A 1 122 ? -7.777 -0.084 20.554 1.00 98.44 122 PHE A O 1
ATOM 923 N N . ALA A 1 123 ? -9.006 0.193 18.692 1.00 97.31 123 ALA A N 1
ATOM 924 C CA . ALA A 1 123 ? -9.992 1.112 19.227 1.00 97.31 123 ALA A CA 1
ATOM 925 C C . ALA A 1 123 ? -11.407 0.624 18.910 1.00 97.31 123 ALA A C 1
ATOM 927 O O . ALA A 1 123 ? -11.688 0.122 17.814 1.00 97.31 123 ALA A O 1
ATOM 928 N N . GLU A 1 124 ? -12.317 0.845 19.853 1.00 98.06 124 GLU A N 1
ATOM 929 C CA . GLU A 1 124 ? -13.742 0.855 19.551 1.00 98.06 124 GLU A CA 1
ATOM 930 C C . GLU A 1 124 ? -14.082 2.151 18.813 1.00 98.06 124 GLU A C 1
ATOM 932 O O . GLU A 1 124 ? -13.665 3.240 19.203 1.00 98.06 124 GLU A O 1
ATOM 937 N N . THR A 1 125 ? -14.840 2.049 17.724 1.00 97.88 125 THR A N 1
ATOM 938 C CA . THR A 1 125 ? -15.190 3.206 16.890 1.00 97.88 125 THR A CA 1
ATOM 939 C C . THR A 1 125 ? -16.686 3.256 16.639 1.00 97.88 125 THR A C 1
ATOM 941 O O . THR A 1 125 ? -17.364 2.227 16.590 1.00 97.88 125 THR A O 1
ATOM 944 N N . GLN A 1 126 ? -17.211 4.454 16.370 1.00 97.06 126 GLN A N 1
ATOM 945 C CA . GLN A 1 126 ? -18.613 4.600 15.979 1.00 97.06 126 GLN A CA 1
ATOM 946 C C . GLN A 1 126 ? -18.942 3.764 14.732 1.00 97.06 126 GLN A C 1
ATOM 948 O O . GLN A 1 126 ? -20.021 3.174 14.647 1.00 97.06 126 GLN A O 1
ATOM 953 N N . LYS A 1 127 ? -18.020 3.715 13.764 1.00 96.38 127 LYS A N 1
ATOM 954 C CA . LYS A 1 127 ? -18.221 3.083 12.457 1.00 96.38 127 LYS A CA 1
ATOM 955 C C . LYS A 1 127 ? -18.241 1.557 12.527 1.00 96.38 127 LYS A C 1
ATOM 957 O O . LYS A 1 127 ? -19.153 0.950 11.970 1.00 96.38 127 LYS A O 1
ATOM 962 N N . TYR A 1 128 ? -17.258 0.950 13.190 1.00 97.88 128 TYR A N 1
ATOM 963 C CA . TYR A 1 128 ? -17.082 -0.506 13.174 1.00 97.88 128 TYR A CA 1
ATOM 964 C C . TYR A 1 128 ? -17.635 -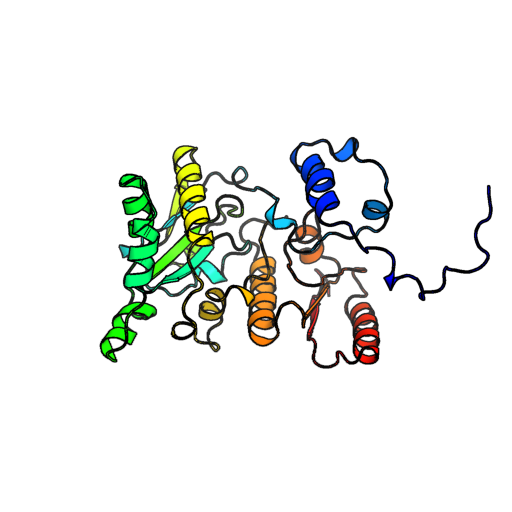1.193 14.425 1.00 97.88 128 TYR A C 1
ATOM 966 O O . TYR A 1 128 ? -18.045 -2.346 14.338 1.00 97.88 128 TYR A O 1
ATOM 974 N N . THR A 1 129 ? -17.731 -0.489 15.557 1.00 98.12 129 THR A N 1
ATOM 975 C CA . THR A 1 129 ? -18.222 -1.050 16.824 1.00 98.12 129 THR A CA 1
ATOM 976 C C . THR A 1 129 ? -19.670 -0.632 17.076 1.00 98.12 129 THR A C 1
ATOM 978 O O . THR A 1 129 ? -20.595 -1.411 16.836 1.00 98.12 129 THR A O 1
ATOM 981 N N . SER A 1 130 ? -19.899 0.631 17.452 1.00 97.81 130 SER A N 1
ATOM 982 C CA . SER A 1 130 ? -21.193 1.099 17.972 1.00 97.81 130 SER A CA 1
ATOM 983 C C . SER A 1 130 ? -22.341 0.950 16.969 1.00 97.81 130 SER A C 1
ATOM 985 O O . SER A 1 130 ? -23.464 0.608 17.338 1.00 97.81 130 SER A O 1
ATOM 987 N N . THR A 1 131 ? -22.078 1.193 15.678 1.00 96.94 131 THR A N 1
ATOM 988 C CA . THR A 1 131 ? -23.098 1.073 14.622 1.00 96.94 131 THR A CA 1
ATOM 989 C C . THR A 1 131 ? -23.615 -0.360 14.472 1.00 96.94 131 THR A C 1
ATOM 991 O O . THR A 1 131 ? -24.803 -0.540 14.204 1.00 96.94 131 THR A O 1
ATOM 994 N N . TYR A 1 132 ? -22.766 -1.370 14.661 1.00 96.94 132 TYR A N 1
ATOM 995 C CA . TYR A 1 132 ? -23.158 -2.780 14.565 1.00 96.94 132 TYR A CA 1
ATOM 996 C C . TYR A 1 132 ? -23.835 -3.257 15.848 1.00 96.94 132 TYR A C 1
ATOM 998 O O . TYR A 1 132 ? -24.931 -3.814 15.785 1.00 96.94 132 TYR A O 1
ATOM 1006 N N . GLU A 1 133 ? -23.274 -2.913 17.008 1.00 96.81 133 GLU A N 1
ATOM 1007 C CA . GLU A 1 133 ? -23.861 -3.264 18.307 1.00 96.81 133 GLU A CA 1
ATOM 1008 C C . GLU A 1 133 ? -25.274 -2.674 18.470 1.00 96.81 133 GLU A C 1
ATOM 1010 O O . GLU A 1 133 ? -26.185 -3.351 18.947 1.00 96.81 133 GLU A O 1
ATOM 1015 N N . SER A 1 134 ? -25.520 -1.454 17.967 1.00 97.19 134 SER A N 1
ATOM 1016 C CA . SER A 1 134 ? -26.861 -0.838 17.968 1.00 97.19 134 SER A CA 1
ATOM 1017 C C . SER A 1 134 ? -27.914 -1.604 17.151 1.00 97.19 134 SER A C 1
ATOM 1019 O O . SER A 1 134 ? -29.114 -1.427 17.369 1.00 97.19 134 SER A O 1
ATOM 1021 N N . LYS A 1 135 ? -27.478 -2.466 16.224 1.00 96.62 135 LYS A N 1
ATOM 1022 C CA . LYS A 1 135 ? -28.330 -3.350 15.413 1.00 96.62 135 LYS A CA 1
ATOM 1023 C C . LYS A 1 135 ? -28.451 -4.757 16.007 1.00 96.62 135 LYS A C 1
ATOM 1025 O O . LYS A 1 135 ? -29.133 -5.595 15.424 1.00 96.62 135 LYS A O 1
ATOM 1030 N N . GLY A 1 136 ? -27.816 -5.019 17.151 1.00 95.94 136 GLY A N 1
ATOM 1031 C CA . GLY A 1 136 ? -27.713 -6.355 17.737 1.00 95.94 136 GLY A CA 1
ATOM 1032 C C . GLY A 1 136 ? -26.748 -7.277 16.987 1.00 95.94 136 GLY A C 1
ATOM 1033 O O . GLY A 1 136 ? -26.841 -8.493 17.132 1.00 95.94 136 GLY A O 1
ATOM 1034 N N . GLU A 1 137 ? -25.855 -6.714 16.172 1.00 95.69 137 GLU A N 1
ATOM 1035 C CA . GLU A 1 137 ? -24.775 -7.435 15.498 1.00 95.69 137 GLU A CA 1
ATOM 1036 C C . GLU A 1 137 ? -23.473 -7.284 16.296 1.00 95.69 137 GLU A C 1
ATOM 1038 O O . GLU A 1 137 ? -23.290 -6.312 17.028 1.00 95.69 137 GLU A O 1
ATOM 1043 N N . GLU A 1 138 ? -22.542 -8.222 16.137 1.00 95.00 138 GLU A N 1
ATOM 1044 C CA . GLU A 1 138 ? -21.222 -8.118 16.761 1.00 95.00 138 GLU A CA 1
ATOM 1045 C C . GLU A 1 138 ? -20.442 -6.916 16.194 1.00 95.00 138 GLU A C 1
ATOM 1047 O O . GLU A 1 138 ? -20.413 -6.702 14.978 1.00 95.00 138 GLU A O 1
ATOM 1052 N N . GLY A 1 139 ? -19.817 -6.112 17.054 1.00 96.69 139 GLY A N 1
ATOM 1053 C CA . GLY A 1 139 ? -18.960 -4.995 16.650 1.00 96.69 139 GLY A CA 1
ATOM 1054 C C . GLY A 1 139 ? -17.532 -5.434 16.310 1.00 96.69 139 GLY A C 1
ATOM 1055 O O . GLY A 1 139 ? -17.030 -6.416 16.844 1.00 96.69 139 GLY A O 1
ATOM 1056 N N . GLY A 1 140 ? -16.864 -4.683 15.436 1.00 97.94 140 GLY A N 1
ATOM 1057 C CA . GLY A 1 140 ? -15.441 -4.844 15.134 1.00 97.94 140 GLY A CA 1
ATOM 1058 C C . GLY A 1 140 ? -14.578 -3.813 15.861 1.00 97.94 140 GLY A C 1
ATOM 1059 O O . GLY A 1 140 ? -14.996 -2.667 16.048 1.00 97.94 140 GLY A O 1
ATOM 1060 N N . LEU A 1 141 ? -13.367 -4.210 16.236 1.00 98.50 141 LEU A N 1
ATOM 1061 C CA . LEU A 1 141 ? -12.292 -3.355 16.725 1.00 98.50 141 LEU A CA 1
ATOM 1062 C C . LEU A 1 141 ? -11.418 -2.903 15.555 1.00 98.50 141 LEU A C 1
ATOM 1064 O O . LEU A 1 141 ? -11.081 -3.698 14.678 1.00 98.50 141 LEU A O 1
ATOM 1068 N N . PHE A 1 142 ? -11.045 -1.628 15.539 1.00 98.69 142 PHE A N 1
ATOM 1069 C CA . PHE A 1 142 ? -10.280 -1.031 14.447 1.00 98.69 142 PHE A CA 1
ATOM 1070 C C . PHE A 1 142 ? -8.861 -0.685 14.882 1.00 98.69 142 PHE A C 1
ATOM 1072 O O . PHE A 1 142 ? -8.684 -0.076 15.931 1.00 98.69 142 PHE A O 1
ATOM 1079 N N . GLY A 1 143 ? -7.867 -1.015 14.060 1.00 98.38 143 GLY A N 1
ATOM 1080 C CA . GLY A 1 143 ? -6.473 -0.649 14.303 1.00 98.38 143 GLY A CA 1
ATOM 1081 C C . GLY A 1 143 ? -5.785 -0.065 13.076 1.00 98.38 143 GLY A C 1
ATOM 1082 O O . GLY A 1 143 ? -6.171 -0.349 11.940 1.00 98.38 143 GLY A O 1
ATOM 1083 N N . ILE A 1 144 ? -4.746 0.736 13.325 1.00 98.56 144 ILE A N 1
ATOM 1084 C CA . ILE A 1 144 ? -3.840 1.307 12.322 1.00 98.56 144 ILE A CA 1
ATOM 1085 C C . ILE A 1 144 ? -2.424 0.777 12.555 1.00 98.56 144 ILE A C 1
ATOM 1087 O O . ILE A 1 144 ? -1.914 0.783 13.678 1.00 98.56 144 ILE A O 1
ATOM 1091 N N . PHE A 1 145 ? -1.772 0.368 11.470 1.00 98.69 145 PHE A N 1
ATOM 1092 C CA . PHE A 1 145 ? -0.453 -0.253 11.468 1.00 98.69 145 PHE A CA 1
ATOM 1093 C C . PHE A 1 145 ? 0.438 0.432 10.441 1.00 98.69 145 PHE A C 1
ATOM 1095 O O . PHE A 1 145 ? -0.010 0.744 9.340 1.00 98.69 145 PHE A O 1
ATOM 1102 N N . ILE A 1 146 ? 1.690 0.691 10.814 1.00 98.69 146 ILE A N 1
ATOM 1103 C CA . ILE A 1 146 ? 2.639 1.462 10.012 1.00 98.69 146 ILE A CA 1
ATOM 1104 C C . ILE A 1 146 ? 3.806 0.550 9.641 1.00 98.69 146 ILE A C 1
ATOM 1106 O O . ILE A 1 146 ? 4.463 0.018 10.534 1.00 98.69 146 ILE A O 1
ATOM 1110 N N . ASP A 1 147 ? 4.072 0.400 8.344 1.00 98.19 147 ASP A N 1
ATOM 1111 C CA . ASP A 1 147 ? 5.253 -0.288 7.829 1.00 98.19 147 ASP A CA 1
ATOM 1112 C C . ASP A 1 147 ? 6.461 0.659 7.898 1.00 98.19 147 ASP A C 1
ATOM 1114 O O . ASP A 1 147 ? 6.552 1.620 7.114 1.00 98.19 147 ASP A O 1
ATOM 1118 N N . PRO A 1 148 ? 7.424 0.413 8.803 1.00 97.69 148 PRO A N 1
ATOM 1119 C CA . PRO A 1 148 ? 8.592 1.274 8.917 1.00 97.69 148 PRO A CA 1
ATOM 1120 C C . PRO A 1 148 ? 9.489 1.212 7.674 1.00 97.69 148 PRO A C 1
ATOM 1122 O O . PRO A 1 148 ? 10.206 2.176 7.415 1.00 97.69 148 PRO A O 1
ATOM 1125 N N . THR A 1 149 ? 9.430 0.133 6.885 1.00 96.56 149 THR A N 1
ATOM 1126 C CA . THR A 1 149 ? 10.263 -0.054 5.687 1.00 96.56 149 THR A CA 1
ATOM 1127 C C . THR A 1 149 ? 9.746 0.702 4.474 1.00 96.56 149 THR A C 1
ATOM 1129 O O . THR A 1 149 ? 10.483 0.915 3.515 1.00 96.56 149 THR A O 1
ATOM 1132 N N . LYS A 1 150 ? 8.479 1.122 4.495 1.00 97.19 150 LYS A N 1
ATOM 1133 C CA . LYS A 1 150 ? 7.850 1.880 3.404 1.00 97.19 150 LYS A CA 1
ATOM 1134 C C . LYS A 1 150 ? 7.594 3.331 3.795 1.00 97.19 150 LYS A C 1
ATOM 1136 O O . LYS A 1 150 ? 7.490 4.191 2.922 1.00 97.19 150 LYS A O 1
ATOM 1141 N N . CYS A 1 151 ? 7.535 3.634 5.095 1.00 98.00 151 CYS A N 1
ATOM 1142 C CA . CYS A 1 151 ? 7.269 4.982 5.576 1.00 98.00 151 CYS A CA 1
ATOM 1143 C C . CYS A 1 151 ? 8.452 5.931 5.342 1.00 98.00 151 CYS A C 1
ATOM 1145 O O . CYS A 1 151 ? 9.482 5.882 6.025 1.00 98.00 151 CYS A O 1
ATOM 1147 N N . LYS A 1 152 ? 8.233 6.888 4.438 1.00 97.38 152 LYS A N 1
ATOM 1148 C CA . LYS A 1 152 ? 9.179 7.962 4.122 1.00 97.38 152 LYS A CA 1
ATOM 1149 C C . LYS A 1 152 ? 9.012 9.224 4.978 1.00 97.38 152 LYS A C 1
ATOM 1151 O O . LYS A 1 152 ? 9.614 10.237 4.666 1.00 97.38 152 LYS A O 1
ATOM 1156 N N . GLY A 1 153 ? 8.170 9.205 6.015 1.00 97.56 153 GLY A N 1
ATOM 1157 C CA . GLY A 1 153 ? 8.036 10.329 6.954 1.00 97.56 153 GLY A CA 1
ATOM 1158 C C . GLY A 1 153 ? 7.461 11.627 6.365 1.00 97.56 153 GLY A C 1
ATOM 1159 O O . GLY A 1 153 ? 7.773 12.700 6.861 1.00 97.56 153 GLY A O 1
ATOM 1160 N N . CYS A 1 154 ? 6.624 11.550 5.323 1.00 97.88 154 CYS A N 1
ATOM 1161 C CA . CYS A 1 154 ? 6.037 12.730 4.666 1.00 97.88 154 CYS A CA 1
ATOM 1162 C C . CYS A 1 154 ? 4.948 13.458 5.470 1.00 97.88 154 CYS A C 1
ATOM 1164 O O . CYS A 1 154 ? 4.586 14.567 5.111 1.00 97.88 154 CYS A O 1
ATOM 1166 N N . ALA A 1 155 ? 4.421 12.836 6.527 1.00 98.25 155 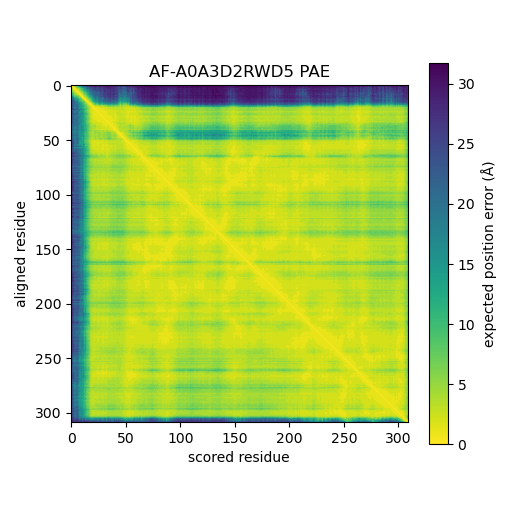ALA A N 1
ATOM 1167 C CA . ALA A 1 155 ? 3.357 13.367 7.384 1.00 98.25 155 ALA A CA 1
ATOM 1168 C C . ALA A 1 155 ? 1.977 13.617 6.729 1.00 98.25 155 ALA A C 1
ATOM 1170 O O . ALA A 1 155 ? 1.061 13.985 7.455 1.00 98.25 155 ALA A O 1
ATOM 1171 N N . GLU A 1 156 ? 1.756 13.287 5.449 1.00 98.50 156 GLU A N 1
ATOM 1172 C CA . GLU A 1 156 ? 0.426 13.387 4.797 1.00 98.50 156 GLU A CA 1
ATOM 1173 C C . GLU A 1 156 ? -0.680 12.677 5.596 1.00 98.50 156 GLU A C 1
ATOM 1175 O O . GLU A 1 156 ? -1.768 13.196 5.804 1.00 98.50 156 GLU A O 1
ATOM 1180 N N . CYS A 1 157 ? -0.381 11.494 6.141 1.00 98.56 157 CYS A N 1
ATOM 1181 C CA . CYS A 1 157 ? -1.316 10.754 6.990 1.00 98.56 157 CYS A CA 1
ATOM 1182 C C . CYS A 1 157 ? -1.680 11.481 8.301 1.00 98.56 157 CYS A C 1
ATOM 1184 O O . CYS A 1 157 ? -2.786 11.300 8.805 1.00 98.56 157 CYS A O 1
ATOM 1186 N N . VAL A 1 158 ? -0.766 12.290 8.849 1.00 98.69 158 VAL A N 1
ATOM 1187 C CA . VAL A 1 158 ? -0.994 13.111 10.048 1.00 98.69 158 VAL A CA 1
ATOM 1188 C C . VAL A 1 158 ? -1.844 14.324 9.686 1.00 98.69 158 VAL A C 1
ATOM 1190 O O . VAL A 1 158 ? -2.807 14.609 10.391 1.00 98.69 158 VAL A O 1
ATOM 1193 N N . GLU A 1 159 ? -1.539 14.990 8.570 1.00 98.38 159 GLU A N 1
ATOM 1194 C CA . GLU A 1 159 ? -2.340 16.108 8.060 1.00 98.38 159 GLU A CA 1
ATOM 1195 C C . GLU A 1 159 ? -3.776 15.668 7.747 1.00 98.38 159 GLU A C 1
ATOM 1197 O O . GLU A 1 159 ? -4.723 16.290 8.222 1.00 98.38 159 GLU A O 1
ATOM 1202 N N . ALA A 1 160 ? -3.937 14.525 7.075 1.00 98.00 160 ALA A N 1
ATOM 1203 C CA . ALA A 1 160 ? -5.233 13.908 6.805 1.00 98.00 160 ALA A CA 1
ATOM 1204 C C . ALA A 1 160 ? -5.994 13.524 8.082 1.00 98.00 160 ALA A C 1
ATOM 1206 O O . ALA A 1 160 ? -7.217 13.557 8.115 1.00 98.00 160 ALA A O 1
ATOM 1207 N N . CYS A 1 161 ? -5.288 13.156 9.156 1.00 97.94 161 CYS A N 1
ATOM 1208 C CA . CYS A 1 161 ? -5.927 12.863 10.438 1.00 97.94 161 CYS A CA 1
ATOM 1209 C C . CYS A 1 161 ? -6.544 14.121 11.074 1.00 97.94 161 CYS A C 1
ATOM 1211 O O . CYS A 1 161 ? -7.555 14.014 11.772 1.00 97.94 161 CYS A O 1
ATOM 1213 N N . GLY A 1 162 ? -5.952 15.292 10.821 1.00 95.69 162 GLY A N 1
ATOM 1214 C CA . GLY A 1 162 ? -6.496 16.598 11.182 1.00 95.69 162 GLY A CA 1
ATOM 1215 C C . GLY A 1 162 ? -6.948 16.689 12.641 1.00 95.69 162 GLY A C 1
ATOM 1216 O O . GLY A 1 162 ? -6.219 16.330 13.570 1.00 95.69 162 GLY A O 1
ATOM 1217 N N . ASP A 1 163 ? -8.187 17.140 12.834 1.00 94.94 163 ASP A N 1
ATOM 1218 C CA . ASP A 1 163 ? -8.784 17.388 14.151 1.00 94.94 163 ASP A CA 1
ATOM 1219 C C . ASP A 1 163 ? -9.015 16.116 14.981 1.00 94.94 163 ASP A C 1
ATOM 1221 O O . ASP A 1 163 ? -9.286 16.209 16.178 1.00 94.94 163 ASP A O 1
ATOM 1225 N N . HIS A 1 164 ? -8.889 14.922 14.388 1.00 95.12 164 HIS A N 1
ATOM 1226 C CA . HIS A 1 164 ? -8.929 13.684 15.163 1.00 95.12 164 HIS A CA 1
ATOM 1227 C C . HIS A 1 164 ? -7.691 13.521 16.036 1.00 95.12 164 HIS A C 1
ATOM 1229 O O . HIS A 1 164 ? -7.790 12.893 17.077 1.00 95.12 164 HIS A O 1
ATOM 1235 N N . GLN A 1 165 ? -6.528 14.050 15.636 1.00 94.94 165 GLN A N 1
ATOM 1236 C CA . GLN A 1 165 ? -5.282 13.954 16.414 1.00 94.94 165 GLN A CA 1
ATOM 1237 C C . GLN A 1 165 ? -4.933 12.516 16.864 1.00 94.94 165 GLN A C 1
ATOM 1239 O O . GLN A 1 165 ? -4.333 12.297 17.916 1.00 94.94 165 GLN A O 1
ATOM 1244 N N . ALA A 1 166 ? -5.315 11.516 16.065 1.00 98.31 166 ALA A N 1
ATOM 1245 C CA . ALA A 1 166 ? -4.982 10.109 16.297 1.00 98.31 166 ALA A CA 1
ATOM 1246 C C . ALA A 1 166 ? -3.596 9.737 15.745 1.00 98.31 166 ALA A C 1
ATOM 1248 O O . ALA A 1 166 ? -3.103 8.640 15.999 1.00 98.31 166 ALA A O 1
ATOM 1249 N N . LEU A 1 167 ? -2.973 10.629 14.971 1.00 98.62 167 LEU A N 1
ATOM 1250 C CA . LEU A 1 167 ? -1.629 10.463 14.435 1.00 98.62 167 LEU A CA 1
ATOM 1251 C C . LEU A 1 167 ? -0.765 11.680 14.777 1.00 98.62 167 LEU A C 1
ATOM 1253 O O . LEU A 1 167 ? -1.233 12.816 14.737 1.00 98.62 167 LEU A O 1
ATOM 1257 N N . SER A 1 168 ? 0.505 11.444 15.094 1.00 98.31 168 SER A N 1
ATOM 1258 C CA . SER A 1 168 ? 1.519 12.487 15.295 1.00 98.31 168 SER A CA 1
ATOM 1259 C C . SER A 1 168 ? 2.890 11.985 14.855 1.00 98.31 168 SER A C 1
ATOM 1261 O O . SER A 1 168 ? 3.138 10.785 14.864 1.00 98.31 168 SER A O 1
ATOM 1263 N N . MET A 1 169 ? 3.792 12.872 14.438 1.00 98.44 169 MET A N 1
ATOM 1264 C CA . MET A 1 169 ? 5.148 12.459 14.063 1.00 98.44 169 MET A CA 1
ATOM 1265 C C . MET A 1 169 ? 6.015 12.280 15.311 1.00 98.44 169 MET A C 1
ATOM 1267 O O . MET A 1 169 ? 6.017 13.133 16.199 1.00 98.44 169 MET A O 1
ATOM 1271 N N . ILE A 1 170 ? 6.757 11.173 15.368 1.00 98.31 170 ILE A N 1
ATOM 1272 C CA . ILE A 1 170 ? 7.759 10.909 16.406 1.00 98.31 170 ILE A CA 1
ATOM 1273 C C . ILE A 1 170 ? 9.119 10.577 15.780 1.00 98.31 170 ILE A C 1
ATOM 1275 O O . ILE A 1 170 ? 9.161 10.058 14.660 1.00 98.31 170 ILE A O 1
ATOM 1279 N N . PRO A 1 171 ? 10.240 10.801 16.491 1.00 98.06 171 PRO A N 1
ATOM 1280 C CA . PRO A 1 171 ? 11.561 10.423 16.001 1.00 98.06 171 PRO A CA 1
ATOM 1281 C C . PRO A 1 171 ? 11.704 8.914 15.774 1.00 98.06 171 PRO A C 1
ATOM 1283 O O . PRO A 1 171 ? 11.325 8.105 16.626 1.00 98.06 171 PRO A O 1
ATOM 1286 N N . LYS A 1 172 ? 12.351 8.534 14.669 1.00 96.75 172 LYS A N 1
ATOM 1287 C CA . LYS A 1 172 ? 12.816 7.170 14.421 1.00 96.75 172 LYS A CA 1
ATOM 1288 C C . LYS A 1 172 ? 14.059 6.895 15.262 1.00 96.75 172 LYS A C 1
ATOM 1290 O O . LYS A 1 172 ? 15.160 7.364 14.991 1.00 96.75 172 LYS A O 1
ATOM 1295 N N . THR A 1 173 ? 13.860 6.098 16.295 1.00 96.69 173 THR A N 1
ATOM 1296 C CA . THR A 1 173 ? 14.905 5.459 17.099 1.00 96.69 173 THR A CA 1
ATOM 1297 C C . THR A 1 173 ? 14.895 3.956 16.847 1.00 96.69 173 THR A C 1
ATOM 1299 O O . THR A 1 173 ? 13.867 3.407 16.445 1.00 96.69 173 THR A O 1
ATOM 1302 N N . GLU A 1 174 ? 15.998 3.271 17.149 1.00 95.88 174 GLU A N 1
ATOM 1303 C CA . GLU A 1 174 ? 16.068 1.804 17.096 1.00 95.88 174 GLU A CA 1
ATOM 1304 C C . GLU A 1 174 ? 14.911 1.154 17.875 1.00 95.88 174 GLU A C 1
ATOM 1306 O O . GLU A 1 174 ? 14.207 0.291 17.355 1.00 95.88 174 GLU A O 1
ATOM 1311 N N . THR A 1 175 ? 14.627 1.651 19.083 1.00 95.44 175 THR A N 1
ATOM 1312 C CA . THR A 1 175 ? 13.503 1.193 19.910 1.00 95.44 175 THR A CA 1
ATOM 1313 C C . THR A 1 175 ? 12.159 1.348 19.202 1.00 95.44 175 THR A C 1
ATOM 1315 O O . THR A 1 175 ? 11.381 0.395 19.152 1.00 95.44 175 THR A O 1
ATOM 1318 N N . SER A 1 176 ? 11.879 2.529 18.639 1.00 95.25 176 SER A N 1
ATOM 1319 C CA . SER A 1 176 ? 10.613 2.761 17.934 1.00 95.25 176 SER A CA 1
ATOM 1320 C C . SER A 1 176 ? 10.497 1.897 16.679 1.00 95.25 176 SER A C 1
ATOM 1322 O O . SER A 1 176 ? 9.461 1.273 16.476 1.00 95.25 176 SER A O 1
ATOM 1324 N N . LEU A 1 177 ? 11.562 1.777 15.878 1.00 97.12 177 LEU A N 1
ATOM 1325 C CA . LEU A 1 177 ? 11.561 0.969 14.659 1.00 97.12 177 LEU A CA 1
ATOM 1326 C C . LEU A 1 177 ? 11.303 -0.504 14.975 1.00 97.12 177 LEU A C 1
ATOM 1328 O O . LEU A 1 177 ? 10.440 -1.116 14.353 1.00 97.12 177 LEU A O 1
ATOM 1332 N N . ASN A 1 178 ? 11.953 -1.045 16.008 1.00 96.88 178 ASN A N 1
ATOM 1333 C CA . ASN A 1 178 ? 11.701 -2.406 16.483 1.00 96.88 178 ASN A CA 1
ATOM 1334 C C . ASN A 1 178 ? 10.250 -2.611 16.943 1.00 96.88 178 ASN A C 1
ATOM 1336 O O . ASN A 1 178 ? 9.701 -3.703 16.803 1.00 96.88 178 ASN A O 1
ATOM 1340 N N . GLN A 1 179 ? 9.600 -1.589 17.502 1.00 96.12 179 GLN A N 1
ATOM 1341 C CA . GLN A 1 179 ? 8.176 -1.660 17.826 1.00 96.12 179 GLN A CA 1
ATOM 1342 C C . GLN A 1 179 ? 7.303 -1.660 16.563 1.00 96.12 179 GLN A C 1
ATOM 1344 O O . GLN A 1 179 ? 6.426 -2.514 16.459 1.00 96.12 179 GLN A O 1
ATOM 1349 N N . PHE A 1 180 ? 7.564 -0.772 15.598 1.00 98.06 180 PHE A N 1
ATOM 1350 C CA . PHE A 1 180 ? 6.828 -0.724 14.328 1.00 98.06 180 PHE A CA 1
ATOM 1351 C C . PHE A 1 180 ? 6.971 -2.016 13.516 1.00 98.06 180 PHE A C 1
ATOM 1353 O O . PHE A 1 180 ? 5.985 -2.513 12.985 1.00 98.06 180 PHE A O 1
ATOM 1360 N N . HIS A 1 181 ? 8.164 -2.617 13.469 1.00 97.94 181 HIS A N 1
ATOM 1361 C CA . HIS A 1 181 ? 8.356 -3.916 12.820 1.00 97.94 181 HIS A CA 1
ATOM 1362 C C . HIS A 1 181 ? 7.501 -5.011 13.464 1.00 97.94 181 HIS A C 1
ATOM 1364 O O . HIS A 1 181 ? 6.876 -5.797 12.757 1.00 97.94 181 HIS A O 1
ATOM 1370 N N . ARG A 1 182 ? 7.432 -5.055 14.800 1.00 97.75 182 ARG A N 1
ATOM 1371 C CA . ARG A 1 182 ? 6.627 -6.052 15.520 1.00 97.75 182 ARG A CA 1
ATOM 1372 C C . ARG A 1 182 ? 5.131 -5.866 15.284 1.00 97.75 182 ARG A C 1
ATOM 1374 O O . ARG A 1 182 ? 4.451 -6.835 14.967 1.00 97.75 182 ARG A O 1
ATOM 1381 N N . THR A 1 183 ? 4.621 -4.638 15.370 1.00 98.06 183 THR A N 1
ATOM 1382 C CA . THR A 1 183 ? 3.195 -4.372 15.116 1.00 98.06 183 THR A CA 1
ATOM 1383 C C . THR A 1 183 ? 2.818 -4.590 13.650 1.00 98.06 183 THR A C 1
ATOM 1385 O O . THR A 1 183 ? 1.729 -5.089 13.378 1.00 98.06 183 THR A O 1
ATOM 1388 N N . TRP A 1 184 ? 3.709 -4.283 12.703 1.00 98.12 184 TRP A N 1
ATOM 1389 C CA . TRP A 1 184 ? 3.505 -4.596 11.288 1.00 98.12 184 TRP A CA 1
ATOM 1390 C C . TRP A 1 184 ? 3.492 -6.106 11.020 1.00 98.12 184 TRP A C 1
ATOM 1392 O O . TRP A 1 184 ? 2.637 -6.606 10.293 1.00 98.12 184 TRP A O 1
ATOM 1402 N N . ASN A 1 185 ? 4.391 -6.863 11.655 1.00 96.88 185 ASN A N 1
ATOM 1403 C CA . ASN A 1 185 ? 4.382 -8.323 11.566 1.00 96.88 185 ASN A CA 1
ATOM 1404 C C . ASN A 1 185 ? 3.088 -8.916 12.128 1.00 96.88 185 ASN A C 1
ATOM 1406 O O . ASN A 1 185 ? 2.522 -9.812 11.508 1.00 96.88 185 ASN A O 1
ATOM 1410 N N . PHE A 1 186 ? 2.588 -8.381 13.244 1.00 97.75 186 PHE A N 1
ATOM 1411 C CA . PHE A 1 186 ? 1.292 -8.775 13.785 1.00 97.75 186 PHE A CA 1
ATOM 1412 C C . PHE A 1 186 ? 0.151 -8.470 12.802 1.00 97.75 186 PHE A C 1
ATOM 1414 O O . PHE A 1 186 ? -0.654 -9.349 12.514 1.00 97.75 186 PHE A O 1
ATOM 1421 N N . TYR A 1 187 ? 0.129 -7.283 12.182 1.00 97.62 187 TYR A N 1
ATOM 1422 C CA . TYR A 1 187 ? -0.844 -6.947 11.130 1.00 97.62 187 TYR A CA 1
ATOM 1423 C C . TYR A 1 187 ? -0.877 -7.966 9.981 1.00 97.62 187 TYR A C 1
ATOM 1425 O O . TYR A 1 187 ? -1.960 -8.331 9.517 1.00 97.62 187 TYR A O 1
ATOM 1433 N N . ASN A 1 188 ? 0.296 -8.435 9.545 1.00 94.06 188 ASN A N 1
ATOM 1434 C CA . ASN A 1 188 ? 0.422 -9.421 8.471 1.00 94.06 188 ASN A CA 1
ATOM 1435 C C . ASN A 1 188 ? -0.063 -10.826 8.871 1.00 94.06 188 ASN A C 1
ATOM 1437 O O . ASN A 1 188 ? -0.355 -11.632 7.993 1.00 94.06 188 ASN A O 1
ATOM 1441 N N . GLN A 1 189 ? -0.126 -11.129 10.171 1.00 94.25 189 GLN A N 1
ATOM 1442 C CA . GLN A 1 189 ? -0.626 -12.403 10.699 1.00 94.25 189 GLN A CA 1
ATOM 1443 C C . GLN A 1 189 ? -2.137 -12.381 10.942 1.00 94.25 189 GLN A C 1
ATOM 1445 O O . GLN A 1 189 ? -2.785 -13.415 10.813 1.00 94.25 189 GLN A O 1
ATOM 1450 N N . LEU A 1 190 ? -2.696 -11.207 11.255 1.00 95.81 190 LEU A N 1
ATOM 1451 C CA . LEU A 1 190 ? -4.129 -11.048 11.479 1.00 95.81 190 LEU A CA 1
ATOM 1452 C C . LEU A 1 190 ? -4.948 -11.495 10.259 1.00 95.81 190 LEU A C 1
ATOM 1454 O O . LEU A 1 190 ? -4.583 -11.157 9.123 1.00 95.81 190 LEU A O 1
ATOM 1458 N N . PRO A 1 191 ? -6.119 -12.120 10.479 1.00 95.88 191 PRO A N 1
ATOM 1459 C CA . PRO A 1 191 ? -7.026 -12.469 9.395 1.00 95.88 191 PRO A CA 1
ATOM 1460 C C . PRO A 1 191 ? -7.507 -11.229 8.634 1.00 95.88 191 PRO A C 1
ATOM 1462 O O . PRO A 1 191 ? -7.324 -10.078 9.052 1.00 95.88 191 PRO A O 1
ATOM 1465 N N . ASP A 1 192 ? -8.117 -11.460 7.477 1.00 97.19 192 ASP A N 1
ATOM 1466 C CA . ASP A 1 192 ? -8.712 -10.392 6.680 1.00 97.19 192 ASP A CA 1
ATOM 1467 C C . ASP A 1 192 ? -9.885 -9.740 7.412 1.00 97.19 192 ASP A C 1
ATOM 1469 O O . ASP A 1 192 ? -10.630 -10.398 8.143 1.00 97.19 192 ASP A O 1
ATOM 1473 N N . SER A 1 193 ? -10.078 -8.439 7.178 1.00 98.00 193 SER A N 1
ATOM 1474 C CA . SER A 1 193 ? -11.216 -7.726 7.757 1.00 98.00 193 SER A CA 1
ATOM 1475 C C . SER A 1 193 ? -12.527 -8.355 7.260 1.00 98.00 193 SER A C 1
ATOM 1477 O O . SER A 1 193 ? -12.690 -8.530 6.046 1.00 98.00 193 SER A O 1
ATOM 1479 N N . PRO A 1 194 ? -13.500 -8.665 8.138 1.00 97.62 194 PRO A N 1
ATOM 1480 C CA . PRO A 1 194 ? -14.759 -9.256 7.705 1.00 97.62 194 PRO A CA 1
ATOM 1481 C C . PRO A 1 194 ? -15.481 -8.383 6.672 1.00 97.62 194 PRO A C 1
ATOM 1483 O O . PRO A 1 194 ? -15.716 -7.195 6.895 1.00 97.62 194 PRO A O 1
ATOM 1486 N N . LYS A 1 195 ? -15.910 -8.989 5.556 1.00 96.88 195 LYS A N 1
ATOM 1487 C CA . LYS A 1 195 ? -16.526 -8.279 4.414 1.00 96.88 195 LYS A CA 1
ATOM 1488 C C . LYS A 1 195 ? -17.729 -7.415 4.784 1.00 96.88 195 LYS A C 1
ATOM 1490 O O . LYS A 1 195 ? -18.008 -6.438 4.099 1.00 96.88 195 LYS A O 1
ATOM 1495 N N . ARG A 1 196 ? -18.438 -7.752 5.867 1.00 96.25 196 ARG A N 1
ATOM 1496 C CA . ARG A 1 196 ? -19.573 -6.961 6.365 1.00 96.25 196 ARG A CA 1
ATOM 1497 C C . ARG A 1 196 ? -19.173 -5.537 6.759 1.00 96.25 196 ARG A C 1
ATOM 1499 O O . ARG A 1 196 ? -19.988 -4.641 6.602 1.00 96.25 196 ARG A O 1
ATOM 1506 N N . PHE A 1 197 ? -17.926 -5.320 7.182 1.00 97.25 197 PHE A N 1
ATOM 1507 C CA . PHE A 1 197 ? -17.390 -4.000 7.525 1.00 97.25 197 PHE A CA 1
ATOM 1508 C C . PHE A 1 197 ? -16.949 -3.169 6.314 1.00 97.25 197 PHE A C 1
ATOM 1510 O O . PHE A 1 197 ? -16.545 -2.022 6.492 1.00 97.25 197 PHE A O 1
ATOM 1517 N N . ILE A 1 198 ? -17.021 -3.721 5.100 1.00 97.31 198 ILE A N 1
ATOM 1518 C CA . ILE A 1 198 ? -16.489 -3.098 3.889 1.00 97.31 198 ILE A CA 1
ATOM 1519 C C . ILE A 1 198 ? -17.638 -2.562 3.041 1.00 97.31 198 ILE A C 1
ATOM 1521 O O . ILE A 1 198 ? -18.364 -3.315 2.390 1.00 97.31 198 ILE A O 1
ATOM 1525 N N . ASN A 1 199 ? -17.795 -1.239 3.003 1.00 96.06 199 ASN A N 1
ATOM 1526 C CA . ASN A 1 199 ? -18.706 -0.599 2.065 1.00 96.06 199 ASN A CA 1
ATOM 1527 C C . ASN A 1 199 ? -18.023 -0.389 0.707 1.00 96.06 199 ASN A C 1
ATOM 1529 O O . ASN A 1 199 ? -17.255 0.549 0.524 1.00 96.06 199 ASN A O 1
ATOM 1533 N N . GLU A 1 200 ? -18.382 -1.199 -0.287 1.00 96.00 200 GLU A N 1
ATOM 1534 C CA . GLU A 1 200 ? -17.855 -1.117 -1.661 1.00 96.00 200 GLU A CA 1
ATOM 1535 C C . GLU A 1 200 ? -18.111 0.216 -2.392 1.00 96.00 200 GLU A C 1
ATOM 1537 O O . GLU A 1 200 ? -17.629 0.411 -3.503 1.00 96.00 200 GLU A O 1
ATOM 1542 N N . ARG A 1 201 ? -18.886 1.143 -1.819 1.00 95.69 201 ARG A N 1
ATOM 1543 C CA . ARG A 1 201 ? -19.069 2.497 -2.372 1.00 95.69 201 ARG A CA 1
ATOM 1544 C C . ARG A 1 201 ? -18.065 3.506 -1.827 1.00 95.69 201 ARG A C 1
ATOM 1546 O O . ARG A 1 201 ? -17.982 4.611 -2.357 1.00 95.69 201 ARG A O 1
ATOM 1553 N N . LEU A 1 202 ? -17.347 3.155 -0.764 1.00 95.81 202 LEU A N 1
ATOM 1554 C CA . LEU A 1 202 ? -16.365 4.008 -0.117 1.00 95.81 202 LEU A CA 1
ATOM 1555 C C . LEU A 1 202 ? -14.972 3.488 -0.442 1.00 95.81 202 LEU A C 1
ATOM 1557 O O . LEU A 1 202 ? -14.590 2.390 -0.050 1.00 95.81 202 LEU A O 1
ATOM 1561 N N . LEU A 1 203 ? -14.198 4.309 -1.144 1.00 93.25 203 LEU A N 1
ATOM 1562 C CA . LEU A 1 203 ? -12.821 3.982 -1.500 1.00 93.25 203 LEU A CA 1
ATOM 1563 C C . LEU A 1 203 ? -11.944 3.731 -0.257 1.00 93.25 203 LEU A C 1
ATOM 1565 O O . LEU A 1 203 ? -11.060 2.880 -0.280 1.00 93.25 203 LEU A O 1
ATOM 1569 N N . THR A 1 204 ? -12.232 4.429 0.841 1.00 96.12 204 THR A N 1
ATOM 1570 C CA . THR A 1 204 ? -11.611 4.224 2.155 1.00 96.12 204 THR A CA 1
ATOM 1571 C C . THR A 1 204 ? -11.819 2.810 2.699 1.00 96.12 204 THR A C 1
ATOM 1573 O O . THR A 1 204 ? -10.884 2.219 3.234 1.00 96.12 204 THR A O 1
ATOM 1576 N N . ASP A 1 205 ? -13.008 2.235 2.517 1.00 97.06 205 ASP A N 1
ATOM 1577 C CA . ASP A 1 205 ? -13.340 0.893 3.008 1.00 97.06 205 ASP A CA 1
ATOM 1578 C C . ASP A 1 205 ? -12.749 -0.191 2.112 1.00 97.06 205 ASP A C 1
ATOM 1580 O O . ASP A 1 205 ? -12.337 -1.235 2.612 1.00 97.06 205 ASP A O 1
ATOM 1584 N N . MET A 1 206 ? -12.642 0.057 0.801 1.00 97.50 206 MET A N 1
ATOM 1585 C CA . MET A 1 206 ? -11.990 -0.877 -0.127 1.00 97.50 206 MET A CA 1
ATOM 1586 C C . MET A 1 206 ? -10.561 -1.219 0.312 1.00 97.50 206 MET A C 1
ATOM 1588 O O . MET A 1 206 ? -10.107 -2.334 0.066 1.00 97.50 206 MET A O 1
ATOM 1592 N N . MET A 1 207 ? -9.862 -0.299 0.983 1.00 97.88 207 MET A N 1
ATOM 1593 C CA . MET A 1 207 ? -8.498 -0.508 1.485 1.00 97.88 207 MET A CA 1
ATOM 1594 C C . MET A 1 207 ? -8.401 -1.470 2.680 1.00 97.88 207 MET A C 1
ATOM 1596 O O . MET A 1 207 ? -7.291 -1.828 3.066 1.00 97.88 207 MET A O 1
ATOM 1600 N N . LEU A 1 208 ? -9.526 -1.906 3.258 1.00 97.88 208 LEU A N 1
ATOM 1601 C CA . LEU A 1 208 ? -9.561 -2.989 4.253 1.00 97.88 208 LEU A CA 1
ATOM 1602 C C . LEU A 1 208 ? -9.481 -4.385 3.622 1.00 97.88 208 LEU A C 1
ATOM 1604 O O . LEU A 1 208 ? -9.289 -5.368 4.338 1.00 97.88 208 LEU A O 1
ATOM 1608 N N . GLU A 1 209 ? -9.660 -4.478 2.304 1.00 95.56 209 GLU A N 1
ATOM 1609 C CA . GLU A 1 209 ? -9.647 -5.729 1.557 1.00 95.56 209 GLU A CA 1
ATOM 1610 C C . GLU A 1 209 ? -8.272 -5.940 0.889 1.00 95.56 209 GLU A C 1
ATOM 1612 O O . GLU A 1 209 ? -7.849 -5.098 0.087 1.00 95.56 209 GLU A O 1
ATOM 1617 N N . PRO A 1 210 ? -7.597 -7.083 1.120 1.00 91.25 210 PRO A N 1
ATOM 1618 C CA . PRO A 1 210 ? -6.271 -7.353 0.557 1.00 91.25 210 PRO A CA 1
ATOM 1619 C C . PRO A 1 210 ? -6.193 -7.248 -0.967 1.00 91.25 210 PRO A C 1
ATOM 1621 O O . PRO A 1 210 ? -5.182 -6.798 -1.501 1.00 91.25 210 PRO A O 1
ATOM 1624 N N . LYS A 1 211 ? -7.266 -7.597 -1.694 1.00 89.88 211 LYS A N 1
ATOM 1625 C CA . LYS A 1 211 ? -7.293 -7.512 -3.169 1.00 89.88 211 LYS A CA 1
ATOM 1626 C C . LYS A 1 211 ? -7.178 -6.077 -3.709 1.00 89.88 211 LYS A C 1
ATOM 1628 O O . LYS A 1 211 ? -6.949 -5.895 -4.902 1.00 89.88 211 LYS A O 1
ATOM 1633 N N . SER A 1 212 ? -7.350 -5.071 -2.851 1.00 94.06 212 SER A N 1
ATOM 1634 C CA . SER A 1 212 ? -7.141 -3.656 -3.175 1.00 94.06 212 SER A CA 1
ATOM 1635 C C . SER A 1 212 ? -5.694 -3.209 -2.964 1.00 94.06 212 SER A C 1
ATOM 1637 O O . SER A 1 212 ? -5.305 -2.152 -3.456 1.00 94.06 212 SER A O 1
ATOM 1639 N N . LEU A 1 213 ? -4.872 -3.984 -2.251 1.00 95.31 213 LEU A N 1
ATOM 1640 C CA . LEU A 1 213 ? -3.483 -3.643 -1.929 1.00 95.31 213 LEU A CA 1
ATOM 1641 C C . LEU A 1 213 ? -2.558 -3.955 -3.112 1.00 95.31 213 LEU A C 1
ATOM 1643 O O . LEU A 1 213 ? -1.623 -4.744 -3.014 1.00 95.31 213 LEU A O 1
ATOM 1647 N N . LEU A 1 214 ? -2.836 -3.325 -4.259 1.00 97.12 214 LEU A N 1
ATOM 1648 C CA . LEU A 1 214 ? -2.146 -3.599 -5.522 1.00 97.12 214 LEU A CA 1
ATOM 1649 C C . LEU A 1 214 ? -0.882 -2.759 -5.765 1.00 97.12 214 LEU A C 1
ATOM 1651 O O . LEU A 1 214 ? -0.307 -2.769 -6.857 1.00 97.12 214 LEU A O 1
ATOM 1655 N N . TYR A 1 215 ? -0.451 -2.045 -4.730 1.00 97.62 215 TYR A N 1
ATOM 1656 C CA . TYR A 1 215 ? 0.744 -1.219 -4.699 1.00 97.62 215 TYR A CA 1
ATOM 1657 C C . TYR A 1 215 ? 1.458 -1.449 -3.368 1.00 97.62 215 TYR A C 1
ATOM 1659 O O . TYR A 1 215 ? 0.925 -1.094 -2.316 1.00 97.62 215 TYR A O 1
ATOM 1667 N N . VAL A 1 216 ? 2.652 -2.032 -3.395 1.00 95.56 216 VAL A N 1
ATOM 1668 C CA . VAL A 1 216 ? 3.369 -2.491 -2.189 1.00 95.56 216 VAL A CA 1
ATOM 1669 C C . VAL A 1 216 ? 4.289 -1.430 -1.573 1.00 95.56 216 VAL A C 1
ATOM 1671 O O . VAL A 1 216 ? 4.990 -1.703 -0.602 1.00 95.56 216 VAL A O 1
ATOM 1674 N N . GLY A 1 217 ? 4.335 -0.228 -2.154 1.00 95.19 217 GLY A N 1
ATOM 1675 C CA . GLY A 1 217 ? 5.331 0.780 -1.795 1.00 95.19 217 GLY A CA 1
ATOM 1676 C C . GLY A 1 217 ? 6.705 0.480 -2.394 1.00 95.19 217 GLY A C 1
ATOM 1677 O O . GLY A 1 217 ? 6.827 -0.223 -3.396 1.00 95.19 217 GLY A O 1
ATOM 1678 N N . GLY A 1 218 ? 7.761 1.062 -1.818 1.00 92.75 218 GLY A N 1
ATOM 1679 C CA . GLY A 1 218 ? 9.139 0.869 -2.301 1.00 92.75 218 GLY A CA 1
ATOM 1680 C C . GLY A 1 218 ? 9.458 1.611 -3.606 1.00 92.75 218 GLY A C 1
ATOM 1681 O O . GLY A 1 218 ? 10.555 1.497 -4.156 1.00 92.75 218 GLY A O 1
ATOM 1682 N N . ALA A 1 219 ? 8.511 2.409 -4.095 1.00 94.88 219 ALA A N 1
ATOM 1683 C CA . ALA A 1 219 ? 8.705 3.309 -5.216 1.00 94.88 219 ALA A CA 1
ATOM 1684 C C . ALA A 1 219 ? 9.725 4.403 -4.892 1.00 94.88 219 ALA A C 1
ATOM 1686 O O . ALA A 1 219 ? 9.759 4.929 -3.780 1.00 94.88 219 ALA A O 1
ATOM 1687 N N . GLY A 1 220 ? 10.501 4.825 -5.888 1.00 94.75 220 GLY A N 1
ATOM 1688 C CA . GLY A 1 220 ? 11.464 5.927 -5.768 1.00 94.75 220 GLY A CA 1
ATOM 1689 C C . GLY A 1 220 ? 10.844 7.331 -5.729 1.00 94.75 220 GLY A C 1
ATOM 1690 O O . GLY A 1 220 ? 11.522 8.291 -6.075 1.00 94.75 220 GLY A O 1
ATOM 1691 N N . SER A 1 221 ? 9.557 7.467 -5.395 1.00 95.69 221 SER A N 1
ATOM 1692 C CA . SER A 1 221 ? 8.831 8.739 -5.444 1.00 95.69 221 SER A CA 1
ATOM 1693 C C . SER A 1 221 ? 9.248 9.657 -4.296 1.00 95.69 221 SER A C 1
ATOM 1695 O O . SER A 1 221 ? 9.685 9.190 -3.238 1.00 95.69 221 SER A O 1
ATOM 1697 N N . CYS A 1 222 ? 9.064 10.965 -4.491 1.00 96.06 222 CYS A N 1
ATOM 1698 C CA . CYS A 1 222 ? 9.252 11.963 -3.441 1.00 96.06 222 CYS A CA 1
ATOM 1699 C C . CYS A 1 222 ? 8.366 11.677 -2.215 1.00 96.06 222 CYS A C 1
ATOM 1701 O O . CYS A 1 222 ? 7.291 11.083 -2.323 1.00 96.06 222 CYS A O 1
ATOM 1703 N N . MET A 1 223 ? 8.800 12.156 -1.049 1.00 96.50 223 MET A N 1
ATOM 1704 C CA . MET A 1 223 ? 7.993 12.160 0.174 1.00 96.50 223 MET A CA 1
ATOM 1705 C C . MET A 1 223 ? 6.721 12.990 -0.065 1.00 96.50 223 MET A C 1
ATOM 1707 O O . MET A 1 223 ? 6.834 14.146 -0.459 1.00 96.50 223 MET A O 1
ATOM 1711 N N . GLY A 1 224 ? 5.536 12.399 0.128 1.00 96.94 224 GLY A N 1
ATOM 1712 C CA . GLY A 1 224 ? 4.249 13.082 -0.090 1.00 96.94 224 GLY A CA 1
ATOM 1713 C C . GLY A 1 224 ? 3.829 13.179 -1.564 1.00 96.94 224 GLY A C 1
ATOM 1714 O O . GLY A 1 224 ? 3.131 14.101 -1.968 1.00 96.94 224 GLY A O 1
ATOM 1715 N N . CYS A 1 225 ? 4.294 12.265 -2.423 1.00 97.44 225 CYS A N 1
ATOM 1716 C CA . CYS A 1 225 ? 3.984 12.311 -3.853 1.00 97.44 225 CYS A CA 1
ATOM 1717 C C . CYS A 1 225 ? 2.487 12.080 -4.146 1.00 97.44 225 CYS A C 1
ATOM 1719 O O . CYS A 1 225 ? 2.020 10.942 -4.159 1.00 97.44 225 CYS A O 1
ATOM 1721 N N . GLY A 1 226 ? 1.760 13.146 -4.493 1.00 96.81 226 GLY A N 1
ATOM 1722 C CA . GLY A 1 226 ? 0.336 13.062 -4.843 1.00 96.81 226 GLY A CA 1
ATOM 1723 C C . GLY A 1 226 ? 0.022 12.210 -6.084 1.00 96.81 226 GLY A C 1
ATOM 1724 O O . GLY A 1 226 ? -1.037 11.589 -6.145 1.00 96.81 226 GLY A O 1
ATOM 1725 N N . GLU A 1 227 ? 0.941 12.109 -7.056 1.00 96.50 227 GLU A N 1
ATOM 1726 C CA . GLU A 1 227 ? 0.773 11.205 -8.210 1.00 96.50 227 GLU A CA 1
ATOM 1727 C C . GLU A 1 227 ? 0.753 9.737 -7.758 1.00 96.50 227 GLU A C 1
ATOM 1729 O O . GLU A 1 227 ? -0.108 8.973 -8.190 1.00 96.50 227 GLU A O 1
ATOM 1734 N N . ALA A 1 228 ? 1.655 9.354 -6.847 1.00 97.31 228 ALA A N 1
ATOM 1735 C CA . ALA A 1 228 ? 1.699 8.001 -6.301 1.00 97.31 228 ALA A CA 1
ATOM 1736 C C . ALA A 1 228 ? 0.422 7.682 -5.510 1.00 97.31 228 ALA A C 1
ATOM 1738 O O . ALA A 1 228 ? -0.162 6.623 -5.725 1.00 97.31 228 ALA A O 1
ATOM 1739 N N . THR A 1 229 ? -0.069 8.615 -4.683 1.00 97.88 229 THR A N 1
ATOM 1740 C CA . THR A 1 229 ? -1.364 8.484 -3.992 1.00 97.88 229 THR A CA 1
ATOM 1741 C C . THR A 1 229 ? -2.502 8.246 -4.989 1.00 97.88 229 THR A C 1
ATOM 1743 O O . THR A 1 229 ? -3.237 7.265 -4.869 1.00 97.88 229 THR A O 1
ATOM 1746 N N . ALA A 1 230 ? -2.615 9.075 -6.031 1.00 97.25 230 ALA A N 1
ATOM 1747 C CA . ALA A 1 230 ? -3.676 8.952 -7.027 1.00 97.25 230 ALA A CA 1
ATOM 1748 C C . ALA A 1 230 ? -3.617 7.623 -7.804 1.00 97.25 230 ALA A C 1
ATOM 1750 O O . ALA A 1 230 ? -4.631 6.930 -7.926 1.00 97.25 230 ALA A O 1
ATOM 1751 N N . LEU A 1 231 ? -2.438 7.231 -8.302 1.00 97.50 231 LEU A N 1
ATOM 1752 C CA . LEU A 1 231 ? -2.272 5.982 -9.052 1.00 97.50 231 LEU A CA 1
ATOM 1753 C C . LEU A 1 231 ? -2.499 4.755 -8.173 1.00 97.50 231 LEU A C 1
ATOM 1755 O O . LEU A 1 231 ? -3.157 3.808 -8.606 1.00 97.50 231 LEU A O 1
ATOM 1759 N N . ARG A 1 232 ? -2.026 4.789 -6.926 1.00 98.00 232 ARG A N 1
ATOM 1760 C CA . ARG A 1 232 ? -2.282 3.749 -5.933 1.00 98.00 232 ARG A CA 1
ATOM 1761 C C . ARG A 1 232 ? -3.775 3.544 -5.703 1.00 98.00 232 ARG A C 1
ATOM 1763 O O . ARG A 1 232 ? -4.254 2.413 -5.746 1.00 98.00 232 ARG A O 1
ATOM 1770 N N . MET A 1 233 ? -4.521 4.629 -5.515 1.00 98.06 233 MET A N 1
ATOM 1771 C CA . MET A 1 233 ? -5.964 4.546 -5.309 1.00 98.06 233 MET A CA 1
ATOM 1772 C C . MET A 1 233 ? -6.717 4.110 -6.574 1.00 98.06 233 MET A C 1
ATOM 1774 O O . MET A 1 233 ? -7.684 3.353 -6.478 1.00 98.06 233 MET A O 1
ATOM 1778 N N . MET A 1 234 ? -6.250 4.501 -7.765 1.00 97.69 234 MET A N 1
ATOM 1779 C CA . MET A 1 234 ? -6.790 4.020 -9.043 1.00 97.69 234 MET A CA 1
ATOM 1780 C C . MET A 1 234 ? -6.633 2.499 -9.187 1.00 97.69 234 MET A C 1
ATOM 1782 O O . MET A 1 234 ? -7.593 1.809 -9.559 1.00 97.69 234 MET A O 1
ATOM 1786 N N . VAL A 1 235 ? -5.443 1.959 -8.891 1.00 97.44 235 VAL A N 1
ATOM 1787 C CA . VAL A 1 235 ? -5.216 0.508 -8.968 1.00 97.44 235 VAL A CA 1
ATOM 1788 C C . VAL A 1 235 ? -5.968 -0.237 -7.871 1.00 97.44 235 VAL A C 1
ATOM 1790 O O . VAL A 1 235 ? -6.536 -1.285 -8.162 1.00 97.44 235 VAL A O 1
ATOM 1793 N N . ALA A 1 236 ? -6.076 0.329 -6.665 1.00 97.62 236 ALA A N 1
ATOM 1794 C CA . ALA A 1 236 ? -6.856 -0.245 -5.573 1.00 97.62 236 ALA A CA 1
ATOM 1795 C C . ALA A 1 236 ? -8.343 -0.371 -5.931 1.00 97.62 236 ALA A C 1
ATOM 1797 O O . ALA A 1 236 ? -8.908 -1.460 -5.849 1.00 97.62 236 ALA A O 1
ATOM 1798 N N . ALA A 1 237 ? -8.963 0.711 -6.415 1.00 97.75 237 ALA A N 1
ATOM 1799 C CA . ALA A 1 237 ? -10.367 0.709 -6.825 1.00 97.75 237 ALA A CA 1
ATOM 1800 C C . ALA A 1 237 ? -10.630 -0.284 -7.968 1.00 97.75 237 ALA A C 1
ATOM 1802 O O . ALA A 1 237 ? -11.604 -1.036 -7.948 1.00 97.75 237 ALA A O 1
ATOM 1803 N N . THR A 1 238 ? -9.741 -0.320 -8.966 1.00 97.56 238 THR A N 1
ATOM 1804 C CA . THR A 1 238 ? -9.873 -1.258 -10.091 1.00 97.56 238 THR A CA 1
ATOM 1805 C C . THR A 1 238 ? -9.713 -2.705 -9.622 1.00 97.56 238 THR A C 1
ATOM 1807 O O . THR A 1 238 ? -10.516 -3.562 -9.995 1.00 97.56 238 THR A O 1
ATOM 1810 N N . GLY A 1 239 ? -8.712 -2.967 -8.780 1.00 95.88 239 GLY A N 1
ATOM 1811 C CA . GLY A 1 239 ? -8.430 -4.269 -8.184 1.00 95.88 239 GLY A CA 1
ATOM 1812 C C . GLY A 1 239 ? -9.574 -4.791 -7.328 1.00 95.88 239 GLY A C 1
ATOM 1813 O O . GLY A 1 239 ? -9.948 -5.956 -7.447 1.00 95.88 239 GLY A O 1
ATOM 1814 N N . PHE A 1 240 ? -10.210 -3.916 -6.549 1.00 97.06 240 PHE A N 1
ATOM 1815 C CA . PHE A 1 240 ? -11.367 -4.274 -5.739 1.00 97.06 240 PHE A CA 1
ATOM 1816 C C . PHE A 1 240 ? -12.501 -4.879 -6.582 1.00 97.06 240 PHE A C 1
ATOM 1818 O O . PHE A 1 240 ? -13.059 -5.915 -6.212 1.00 97.06 240 PHE A O 1
ATOM 1825 N N . PHE A 1 241 ? -12.829 -4.282 -7.732 1.00 96.88 241 PHE A N 1
ATOM 1826 C CA . PHE A 1 241 ? -13.928 -4.761 -8.581 1.00 96.88 241 PHE A CA 1
ATOM 1827 C C . PHE A 1 241 ? -13.534 -5.863 -9.563 1.00 96.88 241 PHE A C 1
ATOM 1829 O O . PHE A 1 241 ? -14.376 -6.693 -9.909 1.00 96.88 241 PHE A O 1
ATOM 1836 N N . HIS A 1 242 ? -12.293 -5.866 -10.047 1.00 95.62 242 HIS A N 1
ATOM 1837 C CA . HIS A 1 242 ? -11.890 -6.727 -11.158 1.00 95.62 242 HIS A CA 1
ATOM 1838 C C . HIS A 1 242 ? -10.862 -7.795 -10.784 1.00 95.62 242 HIS A C 1
ATOM 1840 O O . HIS A 1 242 ? -10.787 -8.797 -11.487 1.00 95.62 242 HIS A O 1
ATOM 1846 N N . GLY A 1 243 ? -10.116 -7.635 -9.693 1.00 91.31 243 GLY A N 1
ATOM 1847 C CA . GLY A 1 243 ? -8.962 -8.477 -9.377 1.00 91.31 243 GLY A CA 1
ATOM 1848 C C . GLY A 1 243 ? -7.717 -8.082 -10.179 1.00 91.31 243 GLY A C 1
ATOM 1849 O O . GLY A 1 243 ? -7.807 -7.581 -11.307 1.00 91.31 243 GLY A O 1
ATOM 1850 N N . ALA A 1 244 ? -6.540 -8.301 -9.588 1.00 90.00 244 ALA A N 1
ATOM 1851 C CA . ALA A 1 244 ? -5.245 -7.955 -10.179 1.00 90.00 244 ALA A CA 1
ATOM 1852 C C . ALA A 1 244 ? -5.008 -8.654 -11.529 1.00 90.00 244 ALA A C 1
ATOM 1854 O O . ALA A 1 244 ? -4.431 -8.085 -12.453 1.00 90.00 244 ALA A O 1
ATOM 1855 N N . GLU A 1 245 ? -5.518 -9.876 -11.673 1.00 91.31 245 GLU A N 1
ATOM 1856 C CA . GLU A 1 245 ? -5.403 -10.708 -12.865 1.00 91.31 245 GLU A CA 1
ATOM 1857 C C . GLU A 1 245 ? -6.270 -10.225 -14.038 1.00 91.31 245 GLU A C 1
ATOM 1859 O O . GLU A 1 245 ? -6.069 -10.661 -15.178 1.00 91.31 245 GLU A O 1
ATOM 1864 N N . ASN A 1 246 ? -7.240 -9.336 -13.793 1.00 95.19 246 ASN A N 1
ATOM 1865 C CA . ASN A 1 246 ? -8.125 -8.774 -14.820 1.00 95.19 246 ASN A CA 1
ATOM 1866 C C . ASN A 1 246 ? -7.872 -7.294 -15.093 1.00 95.19 246 ASN A C 1
ATOM 1868 O O . ASN A 1 246 ? -8.727 -6.627 -15.685 1.00 95.19 246 ASN A O 1
ATOM 1872 N N . MET A 1 247 ? -6.697 -6.788 -14.727 1.00 96.25 247 MET A N 1
ATOM 1873 C CA . MET A 1 247 ? -6.284 -5.441 -15.078 1.00 96.25 247 MET A CA 1
ATOM 1874 C C . MET A 1 247 ? -4.833 -5.368 -15.556 1.00 96.25 247 MET A C 1
ATOM 1876 O O . MET A 1 247 ? -4.051 -6.299 -15.398 1.00 96.25 247 MET A O 1
ATOM 1880 N N . GLY A 1 248 ? -4.484 -4.243 -16.167 1.00 96.94 248 GLY A N 1
ATOM 1881 C CA . GLY A 1 248 ? -3.114 -3.874 -16.484 1.00 96.94 248 GLY A CA 1
ATOM 1882 C C . GLY A 1 248 ? -3.004 -2.376 -16.718 1.00 96.94 248 GLY A C 1
ATOM 1883 O O . GLY A 1 248 ? -4.016 -1.680 -16.860 1.00 96.94 248 GLY A O 1
ATOM 1884 N N . MET A 1 249 ? -1.773 -1.885 -16.757 1.00 97.69 249 MET A N 1
ATOM 1885 C CA . MET A 1 249 ? -1.480 -0.466 -16.894 1.00 97.69 249 MET A CA 1
ATOM 1886 C C . MET A 1 249 ? -0.367 -0.229 -17.909 1.00 97.69 249 MET A C 1
ATOM 1888 O O . MET A 1 249 ? 0.694 -0.844 -17.849 1.00 97.69 249 MET A O 1
ATOM 1892 N N . ILE A 1 250 ? -0.620 0.694 -18.829 1.00 97.44 250 ILE A N 1
ATOM 1893 C CA . ILE A 1 250 ? 0.378 1.247 -19.735 1.00 97.44 250 ILE A CA 1
ATOM 1894 C C . ILE A 1 250 ? 0.664 2.669 -19.297 1.00 97.44 250 ILE A C 1
ATOM 1896 O O . ILE A 1 250 ? -0.258 3.468 -19.152 1.00 97.44 250 ILE A O 1
ATOM 1900 N N . ALA A 1 251 ? 1.933 2.982 -19.100 1.00 95.81 251 ALA A N 1
ATOM 1901 C CA . ALA A 1 251 ? 2.369 4.305 -18.705 1.00 95.81 251 ALA A CA 1
ATOM 1902 C C . ALA A 1 251 ? 3.196 4.952 -19.816 1.00 95.81 251 ALA A C 1
ATOM 1904 O O . ALA A 1 251 ? 4.149 4.351 -20.322 1.00 95.81 251 ALA A O 1
ATOM 1905 N N . SER A 1 252 ? 2.847 6.183 -20.180 1.00 95.50 252 SER A N 1
ATOM 1906 C CA . SER A 1 252 ? 3.766 7.083 -20.878 1.00 95.50 252 SER A CA 1
ATOM 1907 C C . SER A 1 252 ? 4.908 7.465 -19.943 1.00 95.50 252 SER A C 1
ATOM 1909 O O . SER A 1 252 ? 4.696 7.591 -18.739 1.00 95.50 252 SER A O 1
ATOM 1911 N N . THR A 1 253 ? 6.109 7.652 -20.494 1.00 95.00 253 THR A N 1
ATOM 1912 C CA . THR A 1 253 ? 7.277 8.079 -19.706 1.00 95.00 253 THR A CA 1
ATOM 1913 C C . THR A 1 253 ? 6.965 9.346 -18.901 1.00 95.00 253 THR A C 1
ATOM 1915 O O . THR A 1 253 ? 6.241 10.218 -19.360 1.00 95.00 253 THR A O 1
ATOM 1918 N N . GLY A 1 254 ? 7.472 9.431 -17.680 1.00 93.62 254 GLY A N 1
ATOM 1919 C CA . GLY A 1 254 ? 7.321 10.597 -16.815 1.00 93.62 254 GLY A CA 1
ATOM 1920 C C . GLY A 1 254 ? 7.627 10.247 -15.369 1.00 93.62 254 GLY A C 1
ATOM 1921 O O . GLY A 1 254 ? 8.208 9.190 -15.104 1.00 93.62 254 GLY A O 1
ATOM 1922 N N . CYS A 1 255 ? 7.225 11.098 -14.422 1.00 94.62 255 CYS A N 1
ATOM 1923 C CA . CYS A 1 255 ? 7.441 10.843 -12.995 1.00 94.62 255 CYS A CA 1
ATOM 1924 C C . CYS A 1 255 ? 6.980 9.440 -12.580 1.00 94.62 255 CYS A C 1
ATOM 1926 O O . CYS A 1 255 ? 7.799 8.704 -12.023 1.00 94.62 255 CYS A O 1
ATOM 1928 N N . ASN A 1 256 ? 5.749 9.027 -12.926 1.00 93.69 256 ASN A N 1
ATOM 1929 C CA . ASN A 1 256 ? 5.274 7.672 -12.635 1.00 93.69 256 ASN A CA 1
ATOM 1930 C C . ASN A 1 256 ? 6.243 6.591 -13.109 1.00 93.69 256 ASN A C 1
ATOM 1932 O O . ASN A 1 256 ? 6.652 5.774 -12.297 1.00 93.69 256 ASN A O 1
ATOM 1936 N N . THR A 1 257 ? 6.719 6.617 -14.352 1.00 94.56 257 THR A N 1
ATOM 1937 C CA . THR A 1 257 ? 7.637 5.572 -14.822 1.00 94.56 257 THR A CA 1
ATOM 1938 C C . THR A 1 257 ? 8.974 5.631 -14.094 1.00 94.56 257 THR A C 1
ATOM 1940 O O . THR A 1 257 ? 9.516 4.596 -13.731 1.00 94.56 257 THR A O 1
ATOM 1943 N N . VAL A 1 258 ? 9.497 6.829 -13.814 1.00 94.44 258 VAL A N 1
ATOM 1944 C CA . VAL A 1 258 ? 10.789 6.994 -13.130 1.00 94.44 258 VAL A CA 1
ATOM 1945 C C . VAL A 1 258 ? 10.762 6.354 -11.742 1.00 94.44 258 VAL A C 1
ATOM 1947 O O . VAL A 1 258 ? 11.647 5.559 -11.412 1.00 94.44 258 VAL A O 1
ATOM 1950 N N . TYR A 1 259 ? 9.742 6.651 -10.933 1.00 94.62 259 TYR A N 1
ATOM 1951 C CA . TYR A 1 259 ? 9.692 6.118 -9.575 1.00 94.62 259 TYR A CA 1
ATOM 1952 C C . TYR A 1 259 ? 9.152 4.688 -9.482 1.00 94.62 259 TYR A C 1
ATOM 1954 O O . TYR A 1 259 ? 9.458 4.004 -8.501 1.00 94.62 259 TYR A O 1
ATOM 1962 N N . THR A 1 260 ? 8.363 4.221 -10.458 1.00 94.56 260 THR A N 1
ATOM 1963 C CA . THR A 1 260 ? 7.787 2.864 -10.446 1.00 94.56 260 THR A CA 1
ATOM 1964 C C . THR A 1 260 ? 8.638 1.833 -11.175 1.00 94.56 260 THR A C 1
ATOM 1966 O O . THR A 1 260 ? 8.324 0.650 -11.103 1.00 94.56 260 THR A O 1
ATOM 1969 N N . SER A 1 261 ? 9.687 2.239 -11.891 1.00 92.19 261 SER A N 1
ATOM 1970 C CA . SER A 1 261 ? 10.624 1.315 -12.541 1.00 92.19 261 SER A CA 1
ATOM 1971 C C . SER A 1 261 ? 12.085 1.695 -12.299 1.00 92.19 261 SER A C 1
ATOM 1973 O O . SER A 1 261 ? 12.923 1.579 -13.194 1.00 92.19 261 SER A O 1
ATOM 1975 N N . THR A 1 262 ? 12.407 2.155 -11.086 1.00 89.94 262 THR A N 1
ATOM 1976 C CA . THR A 1 262 ? 13.803 2.253 -10.639 1.00 89.94 262 THR A CA 1
ATOM 1977 C C . THR A 1 262 ? 14.332 0.837 -10.444 1.00 89.94 262 THR A C 1
ATOM 1979 O O . THR A 1 262 ? 14.122 0.248 -9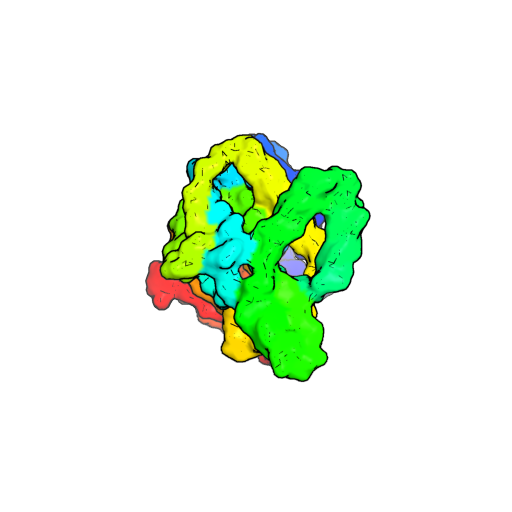.386 1.00 89.94 262 THR A O 1
ATOM 1982 N N . TYR A 1 263 ? 14.966 0.277 -11.475 1.00 91.19 263 TYR A N 1
ATOM 1983 C CA . TYR A 1 263 ? 15.461 -1.098 -11.458 1.00 91.19 263 TYR A CA 1
ATOM 1984 C C . TYR A 1 263 ? 16.285 -1.380 -10.184 1.00 91.19 263 TYR A C 1
ATOM 1986 O O . TYR A 1 263 ? 17.109 -0.537 -9.818 1.00 91.19 263 TYR A O 1
ATOM 1994 N N . PRO A 1 264 ? 16.075 -2.518 -9.493 1.00 92.81 264 PRO A N 1
ATOM 1995 C CA . PRO A 1 264 ? 15.181 -3.642 -9.813 1.00 92.81 264 PRO A CA 1
ATOM 1996 C C . PRO A 1 264 ? 13.770 -3.549 -9.185 1.00 92.81 264 PRO A C 1
ATOM 1998 O O . PRO A 1 264 ? 13.077 -4.559 -9.054 1.00 92.81 264 PRO A O 1
ATOM 2001 N N . TYR A 1 265 ? 13.323 -2.365 -8.764 1.00 95.00 265 TYR A N 1
ATOM 2002 C CA . TYR A 1 265 ? 12.109 -2.187 -7.963 1.00 95.00 265 TYR A CA 1
ATOM 2003 C C . TYR A 1 265 ? 10.894 -1.745 -8.786 1.00 95.00 265 TYR A C 1
ATOM 2005 O O . TYR A 1 265 ? 10.942 -0.754 -9.518 1.00 95.00 265 TYR A O 1
ATOM 2013 N N . ASN A 1 266 ? 9.772 -2.439 -8.584 1.00 94.75 266 ASN A N 1
ATOM 2014 C CA . ASN A 1 266 ? 8.454 -2.077 -9.088 1.00 94.75 266 ASN A CA 1
ATOM 2015 C C . ASN A 1 266 ? 7.394 -2.189 -7.973 1.00 94.75 266 ASN A C 1
ATOM 2017 O O . ASN A 1 266 ? 7.293 -3.237 -7.333 1.00 94.75 266 ASN A O 1
ATOM 2021 N N . PRO A 1 267 ? 6.596 -1.138 -7.712 1.00 96.75 267 PRO A N 1
ATOM 2022 C CA . PRO A 1 267 ? 5.630 -1.144 -6.618 1.00 96.75 267 PRO A CA 1
ATOM 2023 C C . PRO A 1 267 ? 4.310 -1.839 -6.976 1.00 96.75 267 PRO A C 1
ATOM 2025 O O . PRO A 1 267 ? 3.526 -2.127 -6.080 1.00 96.75 267 PRO A O 1
ATOM 2028 N N . TYR A 1 268 ? 4.018 -2.087 -8.253 1.00 97.19 268 TYR A N 1
ATOM 2029 C CA . TYR A 1 268 ? 2.723 -2.608 -8.682 1.00 97.19 268 TYR A CA 1
ATOM 2030 C C . TYR A 1 268 ? 2.702 -4.134 -8.655 1.00 97.19 268 TYR A C 1
ATOM 2032 O O . TYR A 1 268 ? 3.601 -4.780 -9.183 1.00 97.19 268 TYR A O 1
ATOM 2040 N N . VAL A 1 269 ? 1.625 -4.725 -8.136 1.00 95.38 269 VAL A N 1
ATOM 2041 C CA . VAL A 1 269 ? 1.342 -6.173 -8.268 1.00 95.38 269 VAL A CA 1
ATOM 2042 C C . VAL A 1 269 ? 0.343 -6.459 -9.397 1.00 95.38 269 VAL A C 1
ATOM 2044 O O . VAL A 1 269 ? -0.482 -7.366 -9.325 1.00 95.38 269 VAL A O 1
ATOM 2047 N N . ILE A 1 270 ? 0.414 -5.660 -10.462 1.00 94.56 270 ILE A N 1
ATOM 2048 C CA . ILE A 1 270 ? -0.356 -5.820 -11.702 1.00 94.56 270 ILE A CA 1
ATOM 2049 C C . ILE A 1 270 ? 0.594 -5.783 -12.903 1.00 94.56 270 ILE A C 1
ATOM 2051 O O . ILE A 1 270 ? 1.674 -5.197 -12.802 1.00 94.56 270 ILE A O 1
ATOM 2055 N N . PRO A 1 271 ? 0.200 -6.330 -14.068 1.00 93.69 271 PRO A N 1
ATOM 2056 C CA . PRO A 1 271 ? 0.932 -6.109 -15.306 1.00 93.69 271 PRO A CA 1
ATOM 2057 C C . PRO A 1 271 ? 1.056 -4.612 -15.608 1.00 93.69 271 PRO A C 1
ATOM 2059 O O . PRO A 1 271 ? 0.055 -3.917 -15.807 1.00 93.69 271 PRO A O 1
ATOM 2062 N N . TRP A 1 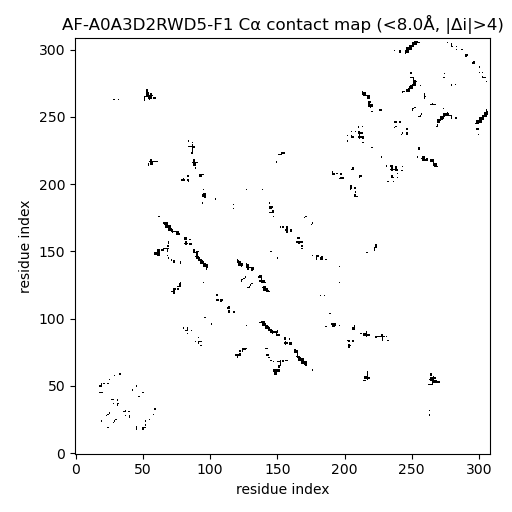272 ? 2.293 -4.132 -15.664 1.00 94.94 272 TRP A N 1
ATOM 2063 C CA . TRP A 1 272 ? 2.632 -2.749 -15.959 1.00 94.94 272 TRP A CA 1
ATOM 2064 C C . TRP A 1 272 ? 3.686 -2.700 -17.057 1.00 94.94 272 TRP A C 1
ATOM 2066 O O . TRP A 1 272 ? 4.622 -3.499 -17.051 1.00 94.94 272 TRP A O 1
ATOM 2076 N N . ALA A 1 273 ? 3.545 -1.773 -17.999 1.00 95.19 273 ALA A N 1
ATOM 2077 C CA . ALA A 1 273 ? 4.568 -1.543 -19.004 1.00 95.19 273 ALA A CA 1
ATOM 2078 C C . ALA A 1 273 ? 4.679 -0.064 -19.371 1.00 95.19 273 ALA A C 1
ATOM 2080 O O . ALA A 1 273 ? 3.687 0.662 -19.451 1.00 95.19 273 ALA A O 1
ATOM 2081 N N . ASN A 1 274 ? 5.901 0.343 -19.680 1.00 94.69 274 ASN A N 1
ATOM 2082 C CA . ASN A 1 274 ? 6.221 1.611 -20.312 1.00 94.69 274 ASN A CA 1
ATOM 2083 C C . ASN A 1 274 ? 6.867 1.330 -21.674 1.00 94.69 274 ASN A C 1
ATOM 2085 O O . ASN A 1 274 ? 7.577 0.338 -21.834 1.00 94.69 274 ASN A O 1
ATOM 2089 N N . SER A 1 275 ? 6.583 2.180 -22.662 1.00 93.88 275 SER A N 1
ATOM 2090 C CA . SER A 1 275 ? 7.268 2.148 -23.955 1.00 93.88 275 SER A CA 1
ATOM 2091 C C . SER A 1 275 ? 8.092 3.415 -24.138 1.00 93.88 275 SER A C 1
ATOM 2093 O O . SER A 1 275 ? 9.296 3.380 -23.916 1.00 93.88 275 SER A O 1
ATOM 2095 N N . LEU A 1 276 ? 7.461 4.518 -24.536 1.00 93.00 276 LEU A N 1
ATOM 2096 C CA . LEU A 1 276 ? 8.094 5.822 -24.707 1.00 93.00 276 LEU A CA 1
ATOM 2097 C C . LEU A 1 276 ? 7.179 6.919 -24.154 1.00 93.00 276 LEU A C 1
ATOM 2099 O O . LEU A 1 276 ? 6.083 6.666 -23.645 1.00 93.00 276 LEU A O 1
ATOM 2103 N N . PHE A 1 277 ? 7.643 8.157 -24.256 1.00 93.44 277 PHE A N 1
ATOM 2104 C CA . PHE A 1 277 ? 6.928 9.323 -23.765 1.00 93.44 277 PHE A CA 1
ATOM 2105 C C . PHE A 1 277 ? 5.634 9.570 -24.552 1.00 93.44 277 PHE A C 1
ATOM 2107 O O . PHE A 1 277 ? 4.542 9.675 -23.994 1.00 93.44 277 PHE A O 1
ATOM 2114 N N . GLU A 1 278 ? 5.750 9.571 -25.875 1.00 92.06 278 GLU A N 1
ATOM 2115 C CA . GLU A 1 278 ? 4.744 10.041 -26.820 1.00 92.06 278 GLU A CA 1
ATOM 2116 C C . GLU A 1 278 ? 3.718 8.980 -27.251 1.00 92.06 278 GLU A C 1
ATOM 2118 O O . GLU A 1 278 ? 2.755 9.301 -27.949 1.00 92.06 278 GLU A O 1
ATOM 2123 N N . ASN A 1 279 ? 3.919 7.707 -26.888 1.00 93.56 279 ASN A N 1
ATOM 2124 C CA . ASN A 1 279 ? 3.217 6.581 -27.513 1.00 93.56 279 ASN A CA 1
ATOM 2125 C C . ASN A 1 279 ? 2.342 5.739 -26.563 1.00 93.56 279 ASN A C 1
ATOM 2127 O O . ASN A 1 279 ? 1.882 4.670 -26.965 1.00 93.56 279 ASN A O 1
ATOM 2131 N N . GLY A 1 280 ? 2.064 6.197 -25.337 1.00 94.62 280 GLY A N 1
ATOM 2132 C CA . GLY A 1 280 ? 1.237 5.462 -24.366 1.00 94.62 280 GLY A CA 1
ATOM 2133 C C . GLY A 1 280 ? -0.093 4.944 -24.948 1.00 94.62 280 GLY A C 1
ATOM 2134 O O . GLY A 1 280 ? -0.342 3.734 -24.906 1.00 94.62 280 GLY A O 1
ATOM 2135 N N . PRO A 1 281 ? -0.930 5.798 -25.577 1.00 94.75 281 PRO A N 1
ATOM 2136 C CA . PRO A 1 281 ? -2.187 5.362 -26.186 1.00 94.75 281 PRO A CA 1
ATOM 2137 C C . PRO A 1 281 ? -2.015 4.344 -27.321 1.00 94.75 281 PRO A C 1
ATOM 2139 O O . PRO A 1 281 ? -2.758 3.364 -27.387 1.00 94.75 281 PRO A O 1
ATOM 2142 N N . THR A 1 282 ? -1.036 4.530 -28.211 1.00 96.06 282 THR A N 1
ATOM 2143 C CA . THR A 1 282 ? -0.815 3.610 -29.340 1.00 96.06 282 THR A CA 1
ATOM 2144 C C . THR A 1 282 ? -0.255 2.269 -28.872 1.00 96.06 282 THR A C 1
ATOM 2146 O O . THR A 1 282 ? -0.675 1.224 -29.377 1.00 96.06 282 THR A O 1
ATOM 2149 N N . PHE A 1 283 ? 0.607 2.266 -27.852 1.00 97.12 283 PHE A N 1
ATOM 2150 C CA . PHE A 1 283 ? 1.068 1.040 -27.209 1.00 97.12 283 PHE A CA 1
ATOM 2151 C C . PHE A 1 283 ? -0.099 0.281 -26.560 1.00 97.12 283 PHE A C 1
ATOM 2153 O O . PHE A 1 283 ? -0.285 -0.916 -26.810 1.00 97.12 283 PHE A O 1
ATOM 2160 N N . ALA A 1 284 ? -0.962 0.987 -25.827 1.00 97.50 284 ALA A N 1
ATOM 2161 C CA . ALA A 1 284 ? -2.157 0.406 -25.228 1.00 97.50 284 ALA A CA 1
ATOM 2162 C C . ALA A 1 284 ? -3.132 -0.162 -26.269 1.00 97.50 284 ALA A C 1
ATOM 2164 O O . ALA A 1 284 ? -3.696 -1.231 -26.045 1.00 97.50 284 ALA A O 1
ATOM 2165 N N . MET A 1 285 ? -3.299 0.478 -27.432 1.00 97.62 285 MET A N 1
ATOM 2166 C CA . MET A 1 285 ? -4.102 -0.075 -28.533 1.00 97.62 285 MET A CA 1
ATOM 2167 C C . MET A 1 285 ? -3.549 -1.415 -29.038 1.00 97.62 285 MET A C 1
ATOM 2169 O O . MET A 1 285 ? -4.324 -2.336 -29.308 1.00 97.62 285 MET A O 1
ATOM 2173 N N . GLY A 1 286 ? -2.222 -1.553 -29.127 1.00 98.00 286 GLY A N 1
ATOM 2174 C CA . GLY A 1 286 ? -1.564 -2.812 -29.483 1.00 98.00 286 GLY A CA 1
ATOM 2175 C C . GLY A 1 286 ? -1.840 -3.919 -28.463 1.00 98.00 286 GLY A C 1
ATOM 2176 O O . GLY A 1 286 ? -2.319 -4.999 -28.827 1.00 98.00 286 GLY A O 1
ATOM 2177 N N . VAL A 1 287 ? -1.630 -3.627 -27.175 1.00 97.25 287 VAL A N 1
ATOM 2178 C CA . VAL A 1 287 ? -1.938 -4.551 -26.067 1.00 97.25 287 VAL A CA 1
ATOM 2179 C C . VAL A 1 287 ? -3.419 -4.925 -26.071 1.00 97.25 287 VAL A C 1
ATOM 2181 O O . VAL A 1 287 ? -3.766 -6.106 -26.022 1.00 97.25 287 VAL A O 1
ATOM 2184 N N . ARG A 1 288 ? -4.305 -3.936 -26.223 1.00 97.62 288 ARG A N 1
ATOM 2185 C CA . ARG A 1 288 ? -5.754 -4.131 -26.264 1.00 97.62 288 ARG A CA 1
ATOM 2186 C C . ARG A 1 288 ? -6.179 -5.034 -27.415 1.00 97.62 288 ARG A C 1
ATOM 2188 O O . ARG A 1 288 ? -7.013 -5.918 -27.211 1.00 97.62 288 ARG A O 1
ATOM 2195 N N . SER A 1 289 ? -5.597 -4.838 -28.598 1.00 97.94 289 SER A N 1
ATOM 2196 C CA . SER A 1 289 ? -5.824 -5.684 -29.773 1.00 97.94 289 SER A CA 1
ATOM 2197 C C . SER A 1 289 ? -5.431 -7.136 -29.487 1.00 97.94 289 SER A C 1
ATOM 2199 O O . SER A 1 289 ? -6.236 -8.046 -29.701 1.00 97.94 289 SER A O 1
ATOM 2201 N N . ARG A 1 290 ? -4.247 -7.366 -28.900 1.00 96.75 290 ARG A N 1
ATOM 2202 C CA . ARG A 1 290 ? -3.801 -8.716 -28.529 1.00 96.75 290 ARG A CA 1
ATOM 2203 C C . ARG A 1 290 ? -4.692 -9.352 -27.464 1.00 96.75 290 ARG A C 1
ATOM 2205 O O . ARG A 1 290 ? -5.061 -10.515 -27.601 1.00 96.75 290 ARG A O 1
ATOM 2212 N N . TRP A 1 291 ? -5.070 -8.616 -26.424 1.00 96.12 291 TRP A N 1
ATOM 2213 C CA . TRP A 1 291 ? -5.975 -9.125 -25.393 1.00 96.12 291 TRP A CA 1
ATOM 2214 C C . TRP A 1 291 ? -7.354 -9.485 -25.969 1.00 96.12 291 TRP A C 1
ATOM 2216 O O . TRP A 1 291 ? -7.916 -10.513 -25.603 1.00 96.12 291 TRP A O 1
ATOM 2226 N N . ASN A 1 292 ? -7.882 -8.711 -26.923 1.00 96.12 292 ASN A N 1
ATOM 2227 C CA . ASN A 1 292 ? -9.143 -9.042 -27.598 1.00 96.12 292 ASN A CA 1
ATOM 2228 C C . ASN A 1 292 ? -9.041 -10.340 -28.409 1.00 96.12 292 ASN A C 1
ATOM 2230 O O . ASN A 1 292 ? -9.947 -11.165 -28.342 1.00 96.12 292 ASN A O 1
ATOM 2234 N N . GLN A 1 293 ? -7.925 -10.564 -29.111 1.00 97.00 293 GLN A N 1
ATOM 2235 C CA . GLN A 1 293 ? -7.669 -11.833 -29.812 1.00 97.00 293 GLN A CA 1
ATOM 2236 C C . GLN A 1 293 ? -7.616 -13.034 -28.855 1.00 97.00 293 GLN A C 1
ATOM 2238 O O . GLN A 1 293 ? -7.960 -14.143 -29.250 1.00 97.00 293 GLN A O 1
ATOM 2243 N N . LYS A 1 294 ? -7.200 -12.822 -27.598 1.00 95.69 294 LYS A N 1
ATOM 2244 C CA . LYS A 1 294 ? -7.192 -13.848 -26.542 1.00 95.69 294 LYS A CA 1
ATOM 2245 C C . LYS A 1 294 ? -8.545 -14.023 -25.836 1.00 95.69 294 LYS A C 1
ATOM 2247 O O . LYS A 1 294 ? -8.631 -14.846 -24.931 1.00 95.69 294 LYS A O 1
ATOM 2252 N N . GLY A 1 295 ? -9.581 -13.271 -26.218 1.00 97.00 295 GLY A N 1
ATOM 2253 C CA . GLY A 1 295 ? -10.888 -13.315 -25.555 1.00 97.00 2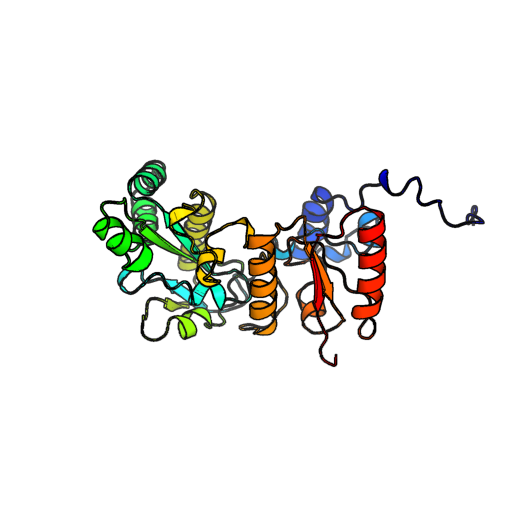95 GLY A CA 1
ATOM 2254 C C . GLY A 1 295 ? -10.921 -12.610 -24.193 1.00 97.00 295 GLY A C 1
ATOM 2255 O O . GLY A 1 295 ? -11.688 -12.994 -23.320 1.00 97.00 295 GLY A O 1
ATOM 2256 N N . TRP A 1 296 ? -10.062 -11.609 -23.974 1.00 96.94 296 TRP A N 1
ATOM 2257 C CA . TRP A 1 296 ? -9.965 -10.863 -22.711 1.00 96.94 296 TRP A CA 1
ATOM 2258 C C . TRP A 1 296 ? -10.611 -9.476 -22.786 1.00 96.94 296 TRP A C 1
ATOM 2260 O O . TRP A 1 296 ? -10.071 -8.503 -22.253 1.00 96.94 296 TRP A O 1
ATOM 2270 N N . GLN A 1 297 ? -11.737 -9.351 -23.488 1.00 96.00 297 GLN A N 1
ATOM 2271 C CA . GLN A 1 297 ? -12.413 -8.068 -23.718 1.00 96.00 297 GLN A CA 1
ATOM 2272 C C . GLN A 1 297 ? -12.804 -7.371 -22.406 1.00 96.00 297 GLN A C 1
ATOM 2274 O O . GLN A 1 297 ? -12.735 -6.147 -22.326 1.00 96.00 297 GLN A O 1
ATOM 2279 N N . ASP A 1 298 ? -13.133 -8.143 -21.369 1.00 95.75 298 ASP A N 1
ATOM 2280 C CA . ASP A 1 298 ? -13.618 -7.607 -20.094 1.00 95.75 298 ASP A CA 1
ATOM 2281 C C . ASP A 1 298 ? -12.509 -7.096 -19.163 1.00 95.75 298 ASP A C 1
ATOM 2283 O O . ASP A 1 298 ? -12.793 -6.292 -18.264 1.00 95.75 298 ASP A O 1
ATOM 2287 N N . LYS A 1 299 ? -11.247 -7.500 -19.398 1.00 97.44 299 LYS A N 1
ATOM 2288 C CA . LYS A 1 299 ? -10.087 -7.043 -18.615 1.00 97.44 299 LYS A CA 1
ATOM 2289 C C . LYS A 1 299 ? -9.850 -5.547 -18.814 1.00 97.44 299 LYS A C 1
ATOM 2291 O O . LYS A 1 299 ? -9.931 -5.045 -19.941 1.00 97.44 299 LYS A O 1
ATOM 2296 N N . LYS A 1 300 ? -9.517 -4.841 -17.734 1.00 97.88 300 LYS A N 1
ATOM 2297 C CA . LYS A 1 300 ? -9.302 -3.388 -17.727 1.00 97.88 300 LYS A CA 1
ATOM 2298 C C . LYS A 1 300 ? -7.870 -3.048 -18.113 1.00 97.88 300 LYS A C 1
ATOM 2300 O O . LYS A 1 300 ? -6.932 -3.657 -17.621 1.00 97.88 300 LYS A O 1
ATOM 2305 N N . LEU A 1 301 ? -7.702 -2.080 -19.004 1.00 97.81 301 LEU A N 1
ATOM 2306 C CA . LEU A 1 301 ? -6.388 -1.584 -19.399 1.00 97.81 301 LEU A CA 1
ATOM 2307 C C . LEU A 1 301 ? -6.373 -0.076 -19.189 1.00 97.81 301 LEU A C 1
ATOM 2309 O O . LEU A 1 301 ? -7.063 0.645 -19.909 1.00 97.81 301 LEU A O 1
ATOM 2313 N N . TRP A 1 302 ? -5.618 0.375 -18.194 1.00 97.75 302 TRP A N 1
ATOM 2314 C CA . TRP A 1 302 ? -5.411 1.794 -17.934 1.00 97.75 302 TRP A CA 1
ATOM 2315 C C . TRP A 1 302 ? -4.275 2.330 -18.794 1.00 97.75 302 TRP A C 1
ATOM 2317 O O . TRP A 1 302 ? -3.283 1.638 -19.024 1.00 97.75 302 TRP A O 1
ATOM 2327 N N . VAL A 1 303 ? -4.425 3.571 -19.252 1.00 96.56 303 VAL A N 1
ATOM 2328 C CA . VAL A 1 303 ? -3.364 4.326 -19.919 1.00 96.56 303 VAL A CA 1
ATOM 2329 C C . VAL A 1 303 ? -3.113 5.572 -19.090 1.00 96.56 303 VAL A C 1
ATOM 2331 O O . VAL A 1 303 ? -4.010 6.400 -18.947 1.00 96.56 303 VAL A O 1
ATOM 2334 N N . VAL A 1 304 ? -1.920 5.671 -18.515 1.00 95.25 304 VAL A N 1
ATOM 2335 C CA . VAL A 1 304 ? -1.498 6.783 -17.663 1.00 95.25 304 VAL A CA 1
ATOM 2336 C C . VAL A 1 304 ? -0.608 7.714 -18.477 1.00 95.25 304 VAL A C 1
ATOM 2338 O O . VAL A 1 304 ? 0.340 7.266 -19.126 1.00 95.25 304 VAL A O 1
ATOM 2341 N N . GLY A 1 305 ? -0.951 9.002 -18.470 1.00 89.75 305 GLY A N 1
ATOM 2342 C CA . GLY A 1 305 ? -0.170 10.050 -19.125 1.00 89.75 305 GLY A CA 1
ATOM 2343 C C . GLY A 1 305 ? 1.161 10.321 -18.420 1.00 89.75 305 GLY A C 1
ATOM 2344 O O . GLY A 1 305 ? 1.351 9.962 -17.261 1.00 89.75 305 GLY A O 1
ATOM 2345 N N . GLY A 1 306 ? 2.085 10.943 -19.149 1.00 76.62 306 GLY A N 1
ATOM 2346 C CA . GLY A 1 306 ? 3.355 11.440 -18.623 1.00 76.62 306 GLY A CA 1
ATOM 2347 C C . GLY A 1 306 ? 3.296 12.922 -18.252 1.00 76.62 306 GLY A C 1
ATOM 2348 O O . GLY A 1 306 ? 2.286 13.594 -18.466 1.00 76.62 306 GLY A O 1
ATOM 2349 N N . ASP A 1 307 ? 4.412 13.455 -17.763 1.00 66.81 307 ASP A N 1
ATOM 2350 C CA . ASP A 1 307 ? 4.645 14.881 -17.521 1.00 66.81 307 ASP A CA 1
ATOM 2351 C C . ASP A 1 307 ? 4.783 15.654 -18.848 1.00 66.81 307 ASP A C 1
ATOM 2353 O O . ASP A 1 307 ? 5.852 16.091 -19.257 1.00 66.81 307 ASP A O 1
ATOM 2357 N N . GLY A 1 308 ? 3.664 15.802 -19.556 1.00 56.72 308 GLY A N 1
ATOM 2358 C CA . GLY A 1 308 ? 3.570 16.497 -20.844 1.00 56.72 308 GLY A CA 1
ATOM 2359 C C . GLY A 1 308 ? 2.520 15.930 -21.804 1.00 56.72 308 GLY A C 1
ATOM 2360 O O . GLY A 1 308 ? 2.437 16.409 -22.937 1.00 56.72 308 GLY A O 1
ATOM 2361 N N . ALA A 1 309 ? 1.751 14.927 -21.365 1.00 50.78 309 ALA A N 1
ATOM 2362 C CA . ALA A 1 309 ? 0.648 14.312 -22.105 1.00 50.78 309 ALA A CA 1
ATOM 2363 C C . ALA A 1 309 ? -0.718 14.931 -21.769 1.00 50.78 309 ALA A C 1
ATOM 2365 O O . ALA A 1 309 ? -0.891 15.423 -20.630 1.00 50.78 309 ALA A O 1
#

Nearest PDB structures (foldseek):
  6ciq-assembly2_B  TM=8.387E-01  e=2.015E-14  Moorella thermoacetica ATCC 39073
  6cio-assembly2_D  TM=8.251E-01  e=1.195E-14  Moorella thermoacetica ATCC 39073
  6cip-assembly3_E  TM=8.324E-01  e=4.290E-14  Moorella thermoacetica ATCC 39073
  2c3m-assembly1_A  TM=8.209E-01  e=9.131E-14  Desulfocurvibacter africanus
  9bt4-assembly2_C  TM=8.565E-01  e=1.915E-03  Methanosarcina acetivorans C2A